Protein AF-A0A382H0Q9-F1 (afdb_monomer)

Mean predicted aligned error: 8.17 Å

InterPro domains:
  IPR003362 Bacterial sugar transferase [PF02397] (114-248)

Foldseek 3Di:
DVVADAFDKDKDKDQALVLVLVVLCVVDPPVVSVVCVVVLCCLQEPQCQDPVSVVVSCVVAVNPPRHHHPLQVCLVCLQQQWAWDDWDDDRRMIITMTGRHDRPDPDPDFHQDQKDWDWFQWALRDTDTAIFGDQFHTSSVSCPVVQLVPADADLLRHGDPPSRGDPVSVVCQLVVVRRVSRVVVCVVVQADAEAAAGHHPVVLVVAPPVLSVLRNNDGHHPQYLCLLVVDRDPVVSNVSRVVLSVVCVVPVPVSRVNSVVSSVCCVVPVVSTSD

Radius of gyration: 22.27 Å; Cα contacts (8 Å, |Δi|>4): 406; chains: 1; bounding box: 53×33×64 Å

Nearest PDB structures (foldseek):
  8g1n-assembly1_A  TM=7.729E-01  e=9.530E-10  Campylobacter concisus 13826
  8e37-assembly3_C  TM=7.607E-01  e=7.975E-10  Campylobacter concisus 13826
  8g1n-assembly2_B  TM=7.200E-01  e=1.282E-09  Campylobacter concisus 13826
  7vkq-assembly1_A  TM=7.932E-01  e=1.012E+00  Drosophila melanogaster
  5c37-assembly1_A  TM=6.259E-01  e=1.012E+00  Homo sapiens

Solvent-accessible surface area (backbone atoms only — not comparable to full-atom values): 15100 Å² total; per-residue (Å²): 122,91,87,60,57,80,69,38,77,49,75,52,72,46,62,30,45,88,36,42,64,68,54,50,53,74,75,38,60,71,72,59,33,66,64,43,48,62,57,52,46,44,58,35,49,46,27,66,71,38,86,78,43,23,60,60,42,36,72,77,44,75,63,56,82,56,57,40,41,61,33,31,52,51,6,48,38,25,51,72,8,28,45,81,74,51,72,50,75,57,90,60,32,39,39,40,36,27,32,31,46,75,69,74,58,89,74,91,71,85,72,82,56,64,64,41,80,40,71,21,44,23,42,77,64,38,80,40,73,47,37,25,46,53,34,50,42,52,48,28,76,60,35,48,64,60,51,56,76,74,41,66,56,44,101,84,72,40,62,71,80,56,74,36,47,35,79,65,24,53,52,27,35,72,68,52,54,28,50,52,52,34,52,58,36,39,78,70,64,61,29,37,69,56,22,52,64,61,41,37,68,72,64,49,70,74,48,58,68,69,56,50,59,56,50,22,78,38,51,20,15,78,43,35,51,48,50,45,70,63,56,88,49,72,67,46,42,53,52,42,49,52,56,50,52,56,45,33,73,78,39,50,68,64,42,40,52,54,42,48,53,42,22,51,50,26,40,73,76,68,66,53,59,77,121

Secondary structure (DSSP, 8-state):
-TTS-TT-EEEEEE--GGGHHHHHHTTS-HHHHHHHHHHHHIIIIIGGGSHHHHHHHHHHHTTTT----HHHHHHHHHHTTEEEEEEEEETTEEEEEEEE-------S----SSEEEEEEE-GGG-EEEEEEE--B-TTGGGGHHHHHHHSPBPTTS-BTT-TTB-HHHHHHHHTTGGGTTHHHHHHTTSSEEESSPP--HHHHTTS-HHHHHHHHTS--EEE-THHHH---SHHHHHHHHHHHHHHHHH-HHHHHHHHHHHHHHHHHHS-----

pLDDT: mean 84.81, std 10.25, range [45.09, 96.0]

Sequence (275 aa):
YNKLSTGGLLVGSFIPLENFDSHLRGQMPHFLYAIMLPFYFIFHRVFPKLAITKQIYFILTDGKNRTLSKAEIFGRLSFCGFKMVKYETIGNQIYFTCKKSKTISEEQSPSYGPIVKLKRIGHHGRIIVIYKFRTMYPFSEFIQKDVFEENNLDASGKFLNDFRITSWGRILRKYFIDEIPQLYNWLRSDINLVGVRAISKHYYNLYPKELQELRINFKPGLIPPYYADMPTTFDEIVESEVRYLQKKKEKPIITNMIYFVKALINIIFSGARSK

Organism: NCBI:txid408172

Structure (mmCIF, N/CA/C/O backbone):
data_AF-A0A382H0Q9-F1
#
_entry.id   AF-A0A382H0Q9-F1
#
loop_
_atom_site.group_PDB
_atom_site.id
_atom_site.type_symbol
_atom_site.label_atom_id
_atom_site.label_alt_id
_atom_site.label_comp_id
_atom_site.label_asym_id
_atom_site.label_entity_id
_atom_site.label_seq_id
_atom_site.pdbx_PDB_ins_code
_atom_site.Cartn_x
_atom_site.Cartn_y
_atom_site.Cartn_z
_atom_site.occupancy
_atom_site.B_iso_or_equiv
_atom_site.auth_seq_id
_atom_site.auth_comp_id
_atom_site.auth_asym_id
_atom_site.auth_atom_id
_atom_site.pdbx_PDB_model_num
ATOM 1 N N . TYR A 1 1 ? -21.339 -10.679 14.039 1.00 54.41 1 TYR A N 1
ATOM 2 C CA . TYR A 1 1 ? -21.612 -10.412 12.611 1.00 54.41 1 TYR A CA 1
ATOM 3 C C . TYR A 1 1 ? -22.687 -11.336 12.029 1.00 54.41 1 TYR A C 1
ATOM 5 O O . TYR A 1 1 ? -23.480 -10.842 11.246 1.00 54.41 1 TYR A O 1
ATOM 13 N N . ASN A 1 2 ? -22.783 -12.611 12.438 1.00 64.06 2 ASN A N 1
ATOM 14 C CA . ASN A 1 2 ? -23.830 -13.549 11.974 1.00 64.06 2 ASN A CA 1
ATOM 15 C C . ASN A 1 2 ? -25.252 -13.275 12.494 1.00 64.06 2 ASN A C 1
ATOM 17 O O . ASN A 1 2 ? -26.195 -13.904 12.041 1.00 64.06 2 ASN A O 1
ATOM 21 N N . LYS A 1 3 ? -25.415 -12.353 13.450 1.00 76.00 3 LYS A N 1
ATOM 22 C CA . LYS A 1 3 ? -26.713 -12.048 14.071 1.00 76.00 3 LYS A CA 1
ATOM 23 C C . LYS A 1 3 ? -27.569 -11.053 13.275 1.00 76.00 3 LYS A C 1
ATOM 25 O O . LYS A 1 3 ? -28.728 -10.876 13.617 1.00 76.00 3 LYS A O 1
ATOM 30 N N . LEU A 1 4 ? -27.004 -10.378 12.268 1.00 82.44 4 LEU A N 1
ATOM 31 C CA . LEU A 1 4 ? -27.711 -9.363 11.485 1.00 82.44 4 LEU A CA 1
ATOM 32 C C . LEU A 1 4 ? -27.969 -9.890 10.071 1.00 82.44 4 LEU A C 1
ATOM 34 O O . LEU A 1 4 ? -27.023 -10.270 9.376 1.00 82.44 4 LEU A O 1
ATOM 38 N N . SER A 1 5 ? -29.237 -9.911 9.662 1.00 83.62 5 SER A N 1
ATOM 39 C CA . SER A 1 5 ? -29.655 -10.312 8.319 1.00 83.62 5 SER A CA 1
ATOM 40 C C . SER A 1 5 ? -29.203 -9.299 7.262 1.00 83.62 5 SER A C 1
ATOM 42 O O . SER A 1 5 ? -28.912 -8.133 7.555 1.00 83.62 5 SER A O 1
ATOM 44 N N . THR A 1 6 ? -29.112 -9.746 6.007 1.00 83.69 6 THR A N 1
ATOM 45 C CA . THR A 1 6 ? -28.805 -8.866 4.874 1.00 83.69 6 THR A CA 1
ATOM 46 C C . THR A 1 6 ? -29.825 -7.734 4.801 1.00 83.69 6 THR A C 1
ATOM 48 O O . THR A 1 6 ? -31.026 -7.962 4.877 1.00 83.69 6 THR A O 1
ATOM 51 N N . GLY A 1 7 ? -29.336 -6.502 4.666 1.00 83.56 7 GLY A N 1
ATOM 52 C CA . GLY A 1 7 ? -30.161 -5.298 4.684 1.00 83.56 7 GLY A CA 1
ATOM 53 C C . GLY A 1 7 ? -30.363 -4.674 6.066 1.00 83.56 7 GLY A C 1
ATOM 54 O O . GLY A 1 7 ? -30.747 -3.508 6.118 1.00 83.56 7 GLY A O 1
ATOM 55 N N . GLY A 1 8 ? -30.040 -5.383 7.154 1.00 89.12 8 GLY A N 1
ATOM 56 C CA . GLY A 1 8 ? -30.086 -4.833 8.507 1.00 89.12 8 GLY A CA 1
ATOM 57 C C . GLY A 1 8 ? -29.106 -3.673 8.705 1.00 89.12 8 GLY A C 1
ATOM 58 O O . GLY A 1 8 ? -28.039 -3.624 8.083 1.00 89.12 8 GLY A O 1
ATOM 59 N N . LEU A 1 9 ? -29.474 -2.741 9.583 1.00 91.62 9 LEU A N 1
ATOM 60 C CA . LEU A 1 9 ? -28.665 -1.578 9.938 1.00 91.62 9 LEU A CA 1
ATOM 61 C C . LEU A 1 9 ? -27.909 -1.833 11.242 1.00 91.62 9 LEU A C 1
ATOM 63 O O . LEU A 1 9 ? -28.467 -2.332 12.216 1.00 91.62 9 LEU A O 1
ATOM 67 N N . LEU A 1 10 ? -26.631 -1.473 11.248 1.00 92.25 10 LEU A N 1
ATOM 68 C CA . LEU A 1 10 ? -25.792 -1.422 12.433 1.00 92.25 10 LEU A CA 1
ATOM 69 C C . LEU A 1 10 ? -25.421 0.039 12.678 1.00 92.25 10 LEU A C 1
ATOM 71 O O . LEU A 1 10 ? -24.772 0.669 11.840 1.00 92.25 10 LEU A O 1
ATOM 75 N N . VAL A 1 11 ? -25.831 0.540 13.838 1.00 92.88 11 VAL A N 1
ATOM 76 C CA . VAL A 1 11 ? -25.487 1.870 14.338 1.00 92.88 11 VAL A CA 1
ATOM 77 C C . VAL A 1 11 ? -24.510 1.702 15.492 1.00 92.88 11 VAL A C 1
ATOM 79 O O . VAL A 1 11 ? -24.665 0.801 16.319 1.00 92.88 11 VAL A O 1
ATOM 82 N N . GLY A 1 12 ? -23.490 2.546 15.540 1.00 92.31 12 GLY A N 1
ATOM 83 C CA . GLY A 1 12 ? -22.524 2.532 16.627 1.00 92.31 12 GLY A CA 1
ATOM 84 C C . GLY A 1 12 ? -21.734 3.825 16.707 1.00 92.31 12 GLY A C 1
ATOM 85 O O . GLY A 1 12 ? -21.851 4.706 15.855 1.00 92.31 12 GLY A O 1
ATOM 86 N N . SER A 1 13 ? -20.904 3.918 17.738 1.00 92.50 13 SER A N 1
ATOM 87 C CA . SER A 1 13 ? -19.961 5.013 17.907 1.00 92.50 13 SER A CA 1
ATOM 88 C C . SER A 1 13 ? -18.602 4.501 18.367 1.00 92.50 13 SER A C 1
ATOM 90 O O . SER A 1 13 ? -18.479 3.409 18.928 1.00 92.50 13 SER A O 1
ATOM 92 N N . PHE A 1 14 ? -17.557 5.272 18.079 1.00 90.69 14 PHE A N 1
ATOM 93 C CA . PHE A 1 14 ? -16.205 4.991 18.550 1.00 90.69 14 PHE A CA 1
ATOM 94 C C . PHE A 1 14 ? -15.373 6.267 18.649 1.00 90.69 14 PHE A C 1
ATOM 96 O O . PHE A 1 14 ? -15.666 7.273 18.005 1.00 90.69 14 PHE A O 1
ATOM 103 N N . ILE A 1 15 ? -14.295 6.200 19.428 1.00 88.06 15 ILE A N 1
ATOM 104 C CA . ILE A 1 15 ? -13.279 7.251 19.493 1.00 88.06 15 ILE A CA 1
ATOM 105 C C . ILE A 1 15 ? -12.128 6.836 18.567 1.00 88.06 15 ILE A C 1
ATOM 107 O O . ILE A 1 15 ? -11.477 5.821 18.836 1.00 88.06 15 ILE A O 1
ATOM 111 N N . PRO A 1 16 ? -11.894 7.550 17.453 1.00 86.69 16 PRO A N 1
ATOM 112 C CA . PRO A 1 16 ? -10.783 7.262 16.558 1.00 86.69 16 PRO A CA 1
ATOM 113 C C . PRO A 1 16 ? -9.437 7.510 17.250 1.00 86.69 16 PRO A C 1
ATOM 115 O O . PRO A 1 16 ? -9.310 8.411 18.077 1.00 86.69 16 PRO A O 1
ATOM 118 N N . LEU A 1 17 ? -8.407 6.753 16.858 1.00 85.19 17 LEU A N 1
ATOM 119 C CA .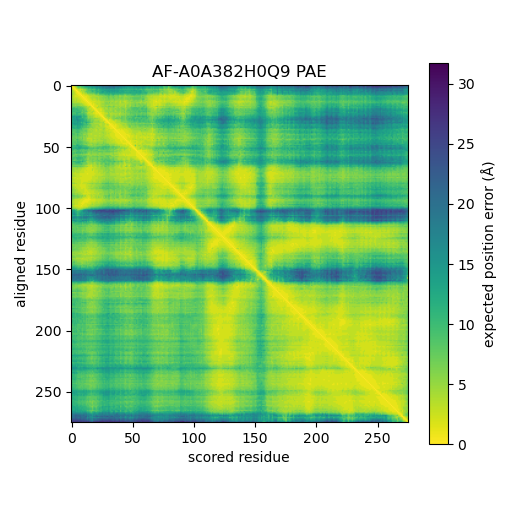 LEU A 1 17 ? -7.016 6.972 17.283 1.00 85.19 17 LEU A CA 1
ATOM 120 C C . LEU A 1 17 ? -6.577 8.431 17.090 1.00 85.19 17 LEU A C 1
ATOM 122 O O . LEU A 1 17 ? -5.820 8.963 17.895 1.00 85.19 17 LEU A O 1
ATOM 126 N N . GLU A 1 18 ? -7.055 9.062 16.024 1.00 81.44 18 GLU A N 1
ATOM 127 C CA . GLU A 1 18 ? -6.771 10.451 15.677 1.00 81.44 18 GLU A CA 1
ATOM 128 C C . GLU A 1 18 ? -7.203 11.443 16.776 1.00 81.44 18 GLU A C 1
ATOM 130 O O . GLU A 1 18 ? -6.520 12.439 16.992 1.00 81.44 18 GLU A O 1
ATOM 135 N N . ASN A 1 19 ? -8.267 11.127 17.525 1.00 82.31 19 ASN A N 1
ATOM 136 C CA . ASN A 1 19 ? -8.812 11.962 18.606 1.00 82.31 19 ASN A CA 1
ATOM 137 C C . ASN A 1 19 ? -8.482 11.397 19.999 1.00 82.31 19 ASN A C 1
ATOM 139 O O . ASN A 1 19 ? -9.111 11.743 20.999 1.00 82.31 19 ASN A O 1
ATOM 143 N N . PHE A 1 20 ? -7.531 10.466 20.075 1.00 79.50 20 PHE A N 1
ATOM 144 C CA . PHE A 1 20 ? -7.264 9.732 21.305 1.00 79.50 20 PHE A CA 1
ATOM 145 C C . PHE A 1 20 ? -6.515 10.572 22.355 1.00 79.50 20 PHE A C 1
ATOM 147 O O . PHE A 1 20 ? -6.855 10.510 23.535 1.00 79.50 20 PHE A O 1
ATOM 154 N N . ASP A 1 21 ? -5.550 11.399 21.932 1.00 77.50 21 ASP A N 1
ATOM 155 C CA . ASP A 1 21 ? -4.844 12.349 22.815 1.00 77.50 21 ASP A CA 1
ATOM 156 C C . ASP A 1 21 ? -5.840 13.317 23.467 1.00 77.50 21 ASP A C 1
ATOM 158 O O . ASP A 1 21 ? -5.916 13.397 24.692 1.00 77.50 21 ASP A O 1
ATOM 162 N N . SER A 1 22 ? -6.681 13.975 22.661 1.00 77.69 22 SER A N 1
ATOM 163 C CA . SER A 1 22 ? -7.674 14.925 23.173 1.00 77.69 22 SER A CA 1
ATOM 164 C C . SER A 1 22 ? -8.676 14.272 24.127 1.00 77.69 22 SER A C 1
ATOM 166 O O . SER A 1 22 ? -9.103 14.907 25.090 1.00 77.69 22 SER A O 1
ATOM 168 N N . HIS A 1 23 ? -9.026 13.001 23.905 1.00 79.19 23 HIS A N 1
ATOM 169 C CA . HIS A 1 23 ? -9.883 12.245 24.813 1.00 79.19 23 HIS A CA 1
ATOM 170 C C . HIS A 1 23 ? -9.212 11.955 26.164 1.00 79.19 23 HIS A C 1
ATOM 172 O O . HIS A 1 23 ? -9.806 12.249 27.200 1.00 79.19 23 HIS A O 1
ATOM 178 N N . LEU A 1 24 ? -7.983 11.425 26.170 1.00 79.06 24 LEU A N 1
ATOM 179 C CA . LEU A 1 24 ? -7.258 11.135 27.415 1.00 79.06 24 LEU A CA 1
ATOM 180 C C . LEU A 1 24 ? -6.919 12.403 28.200 1.00 79.06 24 LEU A C 1
ATOM 182 O O . LEU A 1 24 ? -7.041 12.427 29.424 1.00 79.06 24 LEU A O 1
ATOM 186 N N . ARG A 1 25 ? -6.515 13.469 27.503 1.00 82.06 25 ARG A N 1
ATOM 187 C CA . ARG A 1 25 ? -6.177 14.754 28.125 1.00 82.06 25 ARG A CA 1
ATOM 188 C C . ARG A 1 25 ? -7.374 15.376 28.849 1.00 82.06 25 ARG A C 1
ATOM 190 O O . ARG A 1 25 ? -7.185 16.059 29.846 1.00 82.06 25 ARG A O 1
ATOM 197 N N . GLY A 1 26 ? -8.596 15.114 28.380 1.00 79.56 26 GLY A N 1
ATOM 198 C CA . GLY A 1 26 ? -9.826 15.554 29.043 1.00 79.56 26 GLY A CA 1
ATOM 199 C C . GLY A 1 26 ? -10.189 14.767 30.310 1.00 79.56 26 GLY A C 1
ATOM 200 O O . GLY A 1 26 ? -11.069 15.199 31.045 1.00 79.56 26 GLY A O 1
ATOM 201 N N . GLN A 1 27 ? -9.540 13.628 30.573 1.00 82.75 27 GLN A N 1
ATOM 202 C CA . GLN A 1 27 ? -9.853 12.750 31.709 1.00 82.75 27 GLN A CA 1
ATOM 203 C C . GLN A 1 27 ? -8.849 12.848 32.860 1.00 82.75 27 GLN A C 1
ATOM 205 O O . GLN A 1 27 ? -9.137 12.373 33.956 1.00 82.75 27 GLN A O 1
ATOM 210 N N . MET A 1 28 ? -7.657 13.405 32.621 1.00 83.12 28 MET A N 1
ATOM 211 C CA . MET A 1 28 ? -6.548 13.357 33.578 1.00 83.12 28 MET A CA 1
ATOM 212 C C . MET A 1 28 ? -5.741 14.666 33.576 1.00 83.12 28 MET A C 1
ATOM 214 O O . MET A 1 28 ? -5.578 15.281 32.521 1.00 83.12 28 MET A O 1
ATOM 218 N N . PRO A 1 29 ? -5.161 15.075 34.723 1.00 84.94 29 PRO A N 1
ATOM 219 C CA . PRO A 1 29 ? -4.215 16.189 34.778 1.00 84.94 29 PRO A CA 1
ATOM 220 C C . PRO A 1 29 ? -3.006 15.972 33.855 1.00 84.94 29 PRO A C 1
ATOM 222 O O . PRO A 1 29 ? -2.556 14.839 33.668 1.00 84.94 29 PRO A O 1
ATOM 225 N N . HIS A 1 30 ? -2.428 17.060 33.331 1.00 81.94 30 HIS A N 1
ATOM 226 C CA . HIS A 1 30 ? -1.391 17.016 32.286 1.00 81.94 30 HIS A CA 1
ATOM 227 C C . HIS A 1 30 ? -0.187 16.117 32.626 1.00 81.94 30 HIS A C 1
ATOM 229 O O . HIS A 1 30 ? 0.274 15.354 31.778 1.00 81.94 30 HIS A O 1
ATOM 235 N N . PHE A 1 31 ? 0.291 16.161 33.872 1.00 83.44 31 PHE A N 1
ATOM 236 C CA . PHE A 1 31 ? 1.415 15.339 34.329 1.00 83.44 31 PHE A CA 1
ATOM 237 C C . PHE A 1 31 ? 1.097 13.836 34.296 1.00 83.44 31 PHE A C 1
ATOM 239 O O . PHE A 1 31 ? 1.880 13.039 33.782 1.00 83.44 31 PHE A O 1
ATOM 246 N N . LEU A 1 32 ? -0.084 13.448 34.786 1.00 82.06 32 LEU A N 1
ATOM 247 C CA . LEU A 1 32 ? -0.510 12.050 34.812 1.00 82.06 32 LEU A CA 1
ATOM 248 C C . LEU A 1 32 ? -0.776 11.527 33.393 1.00 82.06 32 LEU A C 1
ATOM 250 O O . LEU A 1 32 ? -0.399 10.403 33.065 1.00 82.06 32 LEU A O 1
ATOM 254 N N . TYR A 1 33 ? -1.351 12.373 32.533 1.00 83.25 33 TYR A N 1
ATOM 255 C CA . TYR A 1 33 ? -1.531 12.104 31.107 1.00 83.25 33 TYR A CA 1
ATOM 256 C C . TYR A 1 33 ? -0.201 11.786 30.406 1.00 83.25 33 TYR A C 1
ATOM 258 O O . TYR A 1 33 ? -0.099 10.767 29.721 1.00 83.25 33 TYR A O 1
ATOM 266 N N . ALA A 1 34 ? 0.827 12.620 30.602 1.00 81.88 34 ALA A N 1
ATOM 267 C CA . ALA A 1 34 ? 2.121 12.447 29.944 1.00 81.88 34 ALA A CA 1
ATOM 268 C C . ALA A 1 34 ? 2.790 11.111 30.315 1.00 81.88 34 ALA A C 1
ATOM 270 O O . ALA A 1 34 ? 3.381 10.457 29.456 1.00 81.88 34 ALA A O 1
ATOM 271 N N . ILE A 1 35 ? 2.641 10.681 31.572 1.00 85.88 35 ILE A N 1
ATOM 272 C CA . ILE A 1 35 ? 3.163 9.395 32.048 1.00 85.88 35 ILE A CA 1
ATOM 273 C C . ILE A 1 35 ? 2.329 8.231 31.507 1.00 85.88 35 ILE A C 1
ATOM 275 O O . ILE A 1 35 ? 2.893 7.239 31.058 1.00 85.88 35 ILE A O 1
ATOM 279 N N . MET A 1 36 ? 0.997 8.328 31.534 1.00 84.81 36 MET A N 1
ATOM 280 C CA . MET A 1 36 ? 0.102 7.210 31.208 1.00 84.81 36 MET A CA 1
ATOM 281 C C . MET A 1 36 ? -0.070 6.956 29.710 1.00 84.81 36 MET A C 1
ATOM 283 O O . MET A 1 36 ? -0.273 5.807 29.313 1.00 84.81 36 MET A O 1
ATOM 287 N N . LEU A 1 37 ? 0.041 7.987 28.869 1.00 84.19 37 LEU A N 1
ATOM 288 C CA . LEU A 1 37 ? -0.123 7.883 27.418 1.00 84.19 37 LEU A CA 1
ATOM 289 C C . LEU A 1 37 ? 0.700 6.749 26.772 1.00 84.19 37 LEU A C 1
ATOM 291 O O . LEU A 1 37 ? 0.097 5.940 26.059 1.00 84.19 37 LEU A O 1
ATOM 295 N N . PRO A 1 38 ? 2.030 6.636 26.978 1.00 85.12 38 PRO A N 1
ATOM 296 C CA . PRO A 1 38 ? 2.814 5.574 26.351 1.00 85.12 38 PRO A CA 1
ATOM 297 C C . PRO A 1 38 ? 2.365 4.180 26.801 1.00 85.12 38 PRO A C 1
ATOM 299 O O . PRO A 1 38 ? 2.225 3.292 25.960 1.00 85.12 38 PRO A O 1
ATOM 302 N N . PHE A 1 39 ? 2.068 3.985 28.091 1.00 87.00 39 PHE A N 1
ATOM 303 C CA . PHE A 1 39 ? 1.595 2.697 28.608 1.00 87.00 39 PHE A CA 1
ATOM 304 C C . PHE A 1 39 ? 0.227 2.330 28.042 1.00 87.00 39 PHE A C 1
ATOM 306 O O . PHE A 1 39 ? 0.045 1.213 27.553 1.00 87.00 39 PHE A O 1
ATOM 313 N N . TYR A 1 40 ? 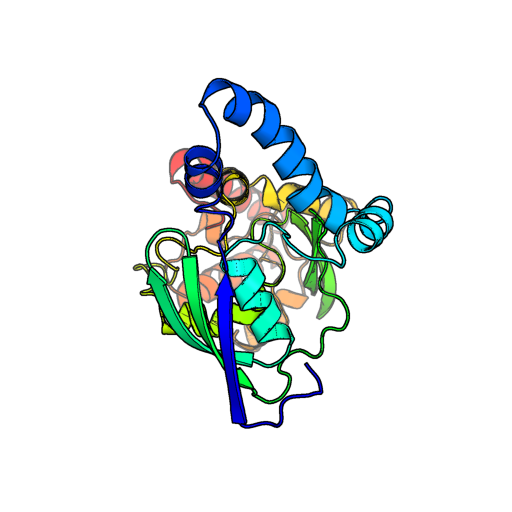-0.709 3.281 28.035 1.00 84.88 40 TYR A N 1
ATOM 314 C CA . TYR A 1 40 ? -2.034 3.075 27.464 1.00 84.88 40 TYR A CA 1
ATOM 315 C C . TYR A 1 40 ? -1.932 2.732 25.977 1.00 84.88 40 TYR A C 1
ATOM 317 O O . TYR A 1 40 ? -2.553 1.776 25.511 1.00 84.88 40 TYR A O 1
ATOM 325 N N . PHE A 1 41 ? -1.118 3.477 25.224 1.00 85.50 41 PHE A N 1
ATOM 326 C CA . PHE A 1 41 ? -0.907 3.219 23.805 1.00 85.50 41 PHE A CA 1
ATOM 327 C C . PHE A 1 41 ? -0.326 1.819 23.584 1.00 85.50 41 PHE A C 1
ATOM 329 O O . PHE A 1 41 ? -0.856 1.058 22.777 1.00 85.50 41 PHE A O 1
ATOM 336 N N . ILE A 1 42 ? 0.715 1.427 24.318 1.00 85.06 42 ILE A N 1
ATOM 337 C CA . ILE A 1 42 ? 1.302 0.086 24.197 1.00 85.06 42 ILE A CA 1
ATOM 338 C C . ILE A 1 42 ? 0.248 -0.990 24.499 1.00 85.06 42 ILE A C 1
ATOM 340 O O . ILE A 1 42 ? 0.053 -1.909 23.694 1.00 85.06 42 ILE A O 1
ATOM 344 N N . PHE A 1 43 ? -0.487 -0.847 25.599 1.00 84.94 43 PHE A N 1
ATOM 345 C CA . PHE A 1 43 ? -1.464 -1.840 26.028 1.00 84.94 43 PHE A CA 1
ATOM 346 C C . PHE A 1 43 ? -2.668 -1.942 25.076 1.00 84.94 43 PHE A C 1
ATOM 348 O O . PHE A 1 43 ? -3.025 -3.039 24.662 1.00 84.94 43 PHE A O 1
ATOM 355 N N . HIS A 1 44 ? -3.261 -0.827 24.640 1.00 84.06 44 HIS A N 1
ATOM 356 C CA . HIS A 1 44 ? -4.486 -0.836 23.825 1.00 84.06 44 HIS A CA 1
ATOM 357 C C . HIS A 1 44 ? -4.256 -0.819 22.303 1.00 84.06 44 HIS A C 1
ATOM 359 O O . HIS A 1 44 ? -5.162 -1.174 21.536 1.00 84.06 44 HIS A O 1
ATOM 365 N N . ARG A 1 45 ? -3.054 -0.453 21.829 1.00 84.25 45 ARG A N 1
ATOM 366 C CA . ARG A 1 45 ? -2.693 -0.432 20.394 1.00 84.25 45 ARG A CA 1
ATOM 367 C C . ARG A 1 45 ? -1.767 -1.573 19.990 1.00 84.25 45 ARG A C 1
ATOM 369 O O . ARG A 1 45 ? -1.973 -2.137 18.910 1.00 84.25 45 ARG A O 1
ATOM 376 N N . VAL A 1 46 ? -0.739 -1.868 20.792 1.00 83.44 46 VAL A N 1
ATOM 377 C CA . VAL A 1 46 ? 0.349 -2.789 20.416 1.00 83.44 46 VAL A CA 1
ATOM 378 C C . VAL A 1 46 ? 0.034 -4.219 20.847 1.00 83.44 46 VAL A C 1
ATOM 380 O O . VAL A 1 46 ? 0.065 -5.114 20.000 1.00 83.44 46 VAL A O 1
ATOM 383 N N . PHE A 1 47 ? -0.349 -4.442 22.109 1.00 83.94 47 PHE A N 1
ATOM 384 C CA . PHE A 1 47 ? -0.606 -5.796 22.624 1.00 83.94 47 PHE A CA 1
ATOM 385 C C . PHE A 1 47 ? -1.651 -6.589 21.819 1.00 83.94 47 PHE A C 1
ATOM 387 O O . PHE A 1 47 ? -1.388 -7.746 21.494 1.00 83.94 47 PHE A O 1
ATOM 394 N N . PRO A 1 48 ? -2.781 -6.006 21.365 1.00 81.81 48 PRO A N 1
ATOM 395 C CA . PRO A 1 48 ? -3.777 -6.750 20.591 1.00 81.81 48 PRO A CA 1
ATOM 396 C C . PRO A 1 48 ? -3.278 -7.224 19.214 1.00 81.81 48 PRO A C 1
ATOM 398 O O . PRO A 1 48 ? -3.968 -8.003 18.550 1.00 81.81 48 PRO A O 1
ATOM 401 N N . LYS A 1 49 ? -2.137 -6.702 18.738 1.00 79.12 49 LYS A N 1
ATOM 402 C CA . LYS A 1 49 ? -1.582 -6.964 17.399 1.00 79.12 49 LYS A CA 1
ATOM 403 C C . LYS A 1 49 ? -0.441 -7.978 17.403 1.00 79.12 49 LYS A C 1
ATOM 405 O O . LYS A 1 49 ? -0.175 -8.568 16.358 1.00 79.12 49 LYS A O 1
ATOM 410 N N . LEU A 1 50 ? 0.228 -8.178 18.536 1.00 81.12 50 LEU A N 1
ATOM 411 C CA . LEU A 1 50 ? 1.332 -9.126 18.661 1.00 81.12 50 LEU A CA 1
ATOM 412 C C . LEU A 1 50 ? 0.797 -10.513 19.012 1.00 81.12 50 LEU A C 1
ATOM 414 O O . LEU A 1 50 ? -0.077 -10.645 19.861 1.00 81.12 50 LEU A O 1
ATOM 418 N N . ALA A 1 51 ? 1.338 -11.560 18.388 1.00 77.62 51 ALA A N 1
ATOM 419 C CA . ALA A 1 51 ? 0.845 -12.926 18.576 1.00 77.62 51 ALA A CA 1
ATOM 420 C C . ALA A 1 51 ? 0.863 -13.376 20.050 1.00 77.62 51 ALA A C 1
ATOM 422 O O . ALA A 1 51 ? -0.083 -14.014 20.501 1.00 77.62 51 ALA A O 1
ATOM 423 N N . ILE A 1 52 ? 1.904 -12.986 20.792 1.00 81.25 52 ILE A N 1
ATOM 424 C CA . ILE A 1 52 ? 2.149 -13.408 22.177 1.00 81.25 52 ILE A CA 1
ATOM 425 C C . ILE A 1 52 ? 1.225 -12.668 23.156 1.00 81.25 52 ILE A C 1
ATOM 427 O O . ILE A 1 52 ? 0.539 -13.285 23.963 1.00 81.25 52 ILE A O 1
ATOM 431 N N . THR A 1 53 ? 1.161 -11.336 23.075 1.00 83.75 53 THR A N 1
ATOM 432 C CA . THR A 1 53 ? 0.423 -10.514 24.050 1.00 83.75 53 THR A CA 1
ATOM 433 C C . THR A 1 53 ? -1.057 -10.342 23.718 1.00 83.75 53 THR A C 1
ATOM 435 O O . THR A 1 53 ? -1.831 -9.903 24.570 1.00 83.75 53 THR A O 1
ATOM 438 N N . LYS A 1 54 ? -1.490 -10.747 22.516 1.00 82.56 54 LYS A N 1
ATOM 439 C CA . LYS A 1 54 ? -2.896 -10.704 22.102 1.00 82.56 54 LYS A CA 1
ATOM 440 C C . LYS A 1 54 ? -3.791 -11.474 23.070 1.00 82.56 54 LYS A C 1
ATOM 442 O O . LYS A 1 54 ? -4.808 -10.935 23.486 1.00 82.56 54 LYS A O 1
ATOM 447 N N . GLN A 1 55 ? -3.432 -12.706 23.433 1.00 81.38 55 GLN A N 1
ATOM 448 C CA . GLN A 1 55 ? -4.268 -13.527 24.318 1.00 81.38 55 GLN A CA 1
ATOM 449 C C . GLN A 1 55 ? -4.452 -12.868 25.689 1.00 81.38 55 GLN A C 1
ATOM 451 O O . GLN A 1 55 ? -5.583 -12.717 26.139 1.00 81.38 55 GLN A O 1
ATOM 456 N N . ILE A 1 56 ? -3.360 -12.376 26.283 1.00 82.69 56 ILE A N 1
ATOM 457 C CA . ILE A 1 56 ? -3.373 -11.655 27.565 1.00 82.69 56 ILE A CA 1
ATOM 458 C C . ILE A 1 56 ? -4.307 -10.442 27.491 1.00 82.69 56 ILE A C 1
ATOM 460 O O . ILE A 1 56 ? -5.159 -10.257 28.355 1.00 82.69 56 ILE A O 1
ATOM 464 N N . TYR A 1 57 ? -4.205 -9.647 26.423 1.00 84.81 57 TYR A N 1
ATOM 465 C CA . TYR A 1 57 ? -5.081 -8.494 26.229 1.00 84.81 57 TYR A CA 1
ATOM 466 C C . TYR A 1 57 ? -6.564 -8.885 26.180 1.00 84.81 57 TYR A C 1
ATOM 468 O O . TYR A 1 57 ? -7.392 -8.241 26.824 1.00 84.81 57 TYR A O 1
ATOM 476 N N . PHE A 1 58 ? -6.915 -9.924 25.414 1.00 84.31 58 PHE A N 1
ATOM 477 C CA . PHE A 1 58 ? -8.306 -10.368 25.285 1.00 84.31 58 PHE A CA 1
ATOM 478 C C . PHE A 1 58 ? -8.859 -10.942 26.593 1.00 84.31 58 PHE A C 1
ATOM 480 O O . PHE A 1 58 ? -10.023 -10.700 26.882 1.00 84.31 58 PHE A O 1
ATOM 487 N N . ILE A 1 59 ? -8.035 -11.613 27.404 1.00 84.31 59 ILE A N 1
ATOM 488 C CA . ILE A 1 59 ? -8.435 -12.080 28.741 1.00 84.31 59 ILE A CA 1
ATOM 489 C C . ILE A 1 59 ? -8.729 -10.889 29.664 1.00 84.31 59 ILE A C 1
ATOM 491 O O . ILE A 1 59 ? -9.751 -10.874 30.340 1.00 84.31 59 ILE A O 1
ATOM 495 N N . LEU A 1 60 ? -7.863 -9.871 29.667 1.00 84.00 60 LEU A N 1
ATOM 496 C CA . LEU A 1 60 ? -7.986 -8.731 30.583 1.00 84.00 60 LEU A CA 1
ATOM 497 C C . LEU A 1 60 ? -9.080 -7.733 30.190 1.00 84.00 60 LEU A C 1
ATOM 499 O O . LEU A 1 60 ? -9.639 -7.060 31.051 1.00 84.00 60 LEU A O 1
ATOM 503 N N . THR A 1 61 ? -9.355 -7.584 28.894 1.00 83.00 61 THR A N 1
ATOM 504 C CA . THR A 1 61 ? -10.222 -6.505 28.388 1.00 83.00 61 THR A CA 1
ATOM 505 C C . THR A 1 61 ? -11.473 -6.998 27.680 1.00 83.00 61 THR A C 1
ATOM 507 O O . THR A 1 61 ? -12.286 -6.172 27.266 1.00 83.00 61 THR A O 1
ATOM 510 N N . ASP A 1 62 ? -11.611 -8.309 27.458 1.00 80.69 62 ASP A N 1
ATOM 511 C CA . ASP A 1 62 ? -12.643 -8.883 26.582 1.00 80.69 62 ASP A CA 1
ATOM 512 C C . ASP A 1 62 ? -12.617 -8.258 25.164 1.00 80.69 62 ASP A C 1
ATOM 514 O O . ASP A 1 62 ? -13.612 -8.142 24.451 1.00 80.69 62 ASP A O 1
ATOM 518 N N . GLY A 1 63 ? -11.447 -7.750 24.750 1.00 76.19 63 GLY A N 1
ATOM 519 C CA . GLY A 1 63 ? -11.271 -7.039 23.485 1.00 76.19 63 GLY A CA 1
ATOM 520 C C . GLY A 1 63 ? -11.818 -5.605 23.454 1.00 76.19 63 GLY A C 1
ATOM 521 O O . GLY A 1 63 ? -11.777 -4.980 22.387 1.00 76.19 63 GLY A O 1
ATOM 522 N N . LYS A 1 64 ? -12.305 -5.067 24.578 1.00 78.12 64 LYS A N 1
ATOM 523 C CA . LYS A 1 64 ? -12.824 -3.693 24.696 1.00 78.12 64 LYS A CA 1
ATOM 524 C C . LYS A 1 64 ? -11.691 -2.663 24.655 1.00 78.12 64 LYS A C 1
ATOM 526 O O . LYS A 1 64 ? -10.519 -2.999 24.815 1.00 78.12 64 LYS A O 1
ATOM 531 N N . ASN A 1 65 ? -12.040 -1.400 24.404 1.00 80.81 65 ASN A N 1
ATOM 532 C CA . ASN A 1 65 ? -11.133 -0.240 24.445 1.00 80.81 65 ASN A CA 1
ATOM 533 C C . ASN A 1 65 ? -9.898 -0.327 23.533 1.00 80.81 65 ASN A C 1
ATOM 535 O O . ASN A 1 65 ? -8.871 0.290 23.795 1.00 80.81 65 ASN A O 1
ATOM 539 N N . ARG A 1 66 ? -9.972 -1.084 22.435 1.00 83.81 66 ARG A N 1
ATOM 540 C CA . ARG A 1 66 ? -8.877 -1.115 21.459 1.00 83.81 66 ARG A CA 1
ATOM 541 C C . ARG A 1 66 ? -8.759 0.233 20.761 1.00 83.81 66 ARG A C 1
ATOM 543 O O . ARG A 1 66 ? -9.725 0.705 20.164 1.00 83.81 66 ARG A O 1
ATOM 550 N N . THR A 1 67 ? -7.556 0.795 20.733 1.00 83.81 67 THR A N 1
ATOM 551 C CA . THR A 1 67 ? -7.304 2.050 20.018 1.00 83.81 67 THR A CA 1
ATOM 552 C C . THR A 1 67 ? -7.140 1.766 18.524 1.00 83.81 67 THR A C 1
ATOM 554 O O . THR A 1 67 ? -6.121 1.230 18.064 1.00 83.81 67 THR A O 1
ATOM 557 N N . LEU A 1 68 ? -8.161 2.096 17.738 1.00 87.62 68 LEU A N 1
ATOM 558 C CA . LEU A 1 68 ? -8.215 1.847 16.297 1.00 87.62 68 LEU A CA 1
ATOM 559 C C . LEU A 1 68 ? -8.389 3.169 15.546 1.00 87.62 68 LEU A C 1
ATOM 561 O O . LEU A 1 68 ? -9.080 4.066 16.015 1.00 87.62 68 LEU A O 1
ATOM 565 N N . SER A 1 69 ? -7.749 3.303 14.385 1.00 89.12 69 SER A N 1
ATOM 566 C CA . SER A 1 69 ? -7.975 4.466 13.521 1.00 89.12 69 SER A CA 1
ATOM 567 C C . SER A 1 69 ? -9.326 4.368 12.824 1.00 89.12 69 SER A C 1
ATOM 569 O O . SER A 1 69 ? -9.854 3.263 12.635 1.00 89.12 69 SER A O 1
ATOM 571 N N . LYS A 1 70 ? -9.843 5.512 12.362 1.00 89.12 70 LYS A N 1
ATOM 572 C CA . LYS A 1 70 ? -11.052 5.568 11.518 1.00 89.12 70 LYS A CA 1
ATOM 573 C C . LYS A 1 70 ? -10.975 4.572 10.351 1.00 89.12 70 LYS A C 1
ATOM 575 O O . LYS A 1 70 ? -11.886 3.769 10.154 1.00 89.12 70 LYS A O 1
ATOM 580 N N . ALA A 1 71 ? -9.848 4.560 9.633 1.00 88.88 71 ALA A N 1
ATOM 581 C CA . ALA A 1 71 ? -9.614 3.649 8.511 1.00 88.88 71 ALA A CA 1
ATOM 582 C C . ALA A 1 71 ? -9.637 2.167 8.909 1.00 88.88 71 ALA A C 1
ATOM 584 O O . ALA A 1 71 ? -10.176 1.345 8.170 1.00 88.88 71 ALA A O 1
ATOM 585 N N . GLU A 1 72 ? -9.071 1.814 10.067 1.00 89.38 72 GLU A N 1
ATOM 586 C CA . GLU A 1 72 ? -9.042 0.425 10.532 1.00 89.38 72 GLU A CA 1
ATOM 587 C C . GLU A 1 72 ? -10.447 -0.065 10.917 1.00 89.38 72 GLU A C 1
ATOM 589 O O . GLU A 1 72 ? -10.797 -1.208 10.627 1.00 89.38 72 GLU A O 1
ATOM 594 N N . ILE A 1 73 ? -11.276 0.787 11.529 1.00 90.50 73 ILE A N 1
ATOM 595 C CA . ILE A 1 73 ? -12.656 0.428 11.895 1.00 90.50 73 ILE A CA 1
ATOM 596 C C . ILE A 1 73 ? -13.523 0.267 10.649 1.00 90.50 73 ILE A C 1
ATOM 598 O O . ILE A 1 73 ? -14.165 -0.772 10.487 1.00 90.50 73 ILE A O 1
ATOM 602 N N . PHE A 1 74 ? -13.500 1.241 9.740 1.00 90.19 74 PHE A N 1
ATOM 603 C CA . PHE A 1 74 ? -14.285 1.168 8.505 1.00 90.19 74 PHE A CA 1
ATOM 604 C C . PHE A 1 74 ? -13.841 -0.013 7.634 1.00 90.19 74 PHE A C 1
ATOM 606 O O . PHE A 1 74 ? -14.677 -0.767 7.140 1.00 90.19 74 PHE A O 1
ATOM 613 N N . GLY A 1 75 ? -12.530 -0.252 7.543 1.00 89.06 75 GLY A N 1
ATOM 614 C CA . GLY A 1 75 ? -11.966 -1.425 6.884 1.00 89.06 75 GLY A CA 1
ATOM 615 C C . GLY A 1 75 ? -12.485 -2.746 7.453 1.00 89.06 75 GLY A C 1
ATOM 616 O O . GLY A 1 75 ? -12.883 -3.635 6.702 1.00 89.06 75 GLY A O 1
ATOM 617 N N . ARG A 1 76 ? -12.522 -2.883 8.785 1.00 89.06 76 ARG A N 1
ATOM 618 C CA . ARG A 1 76 ? -13.056 -4.081 9.459 1.00 89.06 76 ARG A CA 1
ATOM 619 C C . ARG A 1 76 ? -14.551 -4.270 9.218 1.00 89.06 76 ARG A C 1
ATOM 621 O O . ARG A 1 76 ? -14.988 -5.410 9.071 1.00 89.06 76 ARG A O 1
ATOM 628 N N . LEU A 1 77 ? -15.324 -3.183 9.190 1.00 89.62 77 LEU A N 1
ATOM 629 C CA . LEU A 1 77 ? -16.753 -3.221 8.873 1.00 89.62 77 LEU A CA 1
ATOM 630 C C . LEU A 1 77 ? -16.967 -3.708 7.434 1.00 89.62 77 LEU A C 1
ATOM 632 O O . LEU A 1 77 ? -17.690 -4.686 7.237 1.00 89.62 77 LEU A O 1
ATOM 636 N N . SER A 1 78 ? -16.262 -3.120 6.463 1.00 88.31 78 SER A N 1
ATOM 637 C CA . SER A 1 78 ? -16.315 -3.540 5.055 1.00 88.31 78 SER A CA 1
ATOM 638 C C . SER A 1 78 ? -15.885 -5.000 4.867 1.00 88.31 78 SER A C 1
ATOM 640 O O . SER A 1 78 ? -16.599 -5.785 4.241 1.00 88.31 78 SER A O 1
ATOM 642 N N . PHE A 1 79 ? -14.799 -5.422 5.525 1.00 85.69 79 PHE A N 1
ATOM 643 C CA . PHE A 1 79 ? -14.355 -6.820 5.544 1.00 85.69 79 PHE A CA 1
ATOM 644 C C . PHE A 1 79 ? -15.430 -7.778 6.078 1.00 85.69 79 PHE A C 1
ATOM 646 O O . PHE A 1 79 ? -15.662 -8.843 5.511 1.00 85.69 79 PHE A O 1
ATOM 653 N N . CYS A 1 80 ? -16.148 -7.376 7.130 1.00 85.62 80 CYS A N 1
ATOM 654 C CA . CYS A 1 80 ? -17.279 -8.132 7.668 1.00 85.62 80 CYS A CA 1
ATOM 655 C C . CYS A 1 80 ? -18.552 -8.043 6.798 1.00 85.62 80 CYS A C 1
ATOM 657 O O . CYS A 1 80 ? -19.598 -8.552 7.210 1.00 85.62 80 CYS A O 1
ATOM 659 N N . GLY A 1 81 ? -18.507 -7.401 5.627 1.00 86.88 81 GLY A N 1
ATOM 660 C CA . GLY A 1 81 ? -19.636 -7.245 4.710 1.00 86.88 81 GLY A CA 1
ATOM 661 C C . GLY A 1 81 ? -20.601 -6.121 5.084 1.00 86.88 81 GLY A C 1
ATOM 662 O O . GLY A 1 81 ? -21.782 -6.217 4.771 1.00 86.88 81 GLY A O 1
ATOM 663 N N . PHE A 1 82 ? -20.159 -5.082 5.789 1.00 88.94 82 PHE A N 1
ATOM 664 C CA . PHE A 1 82 ? -20.980 -3.898 6.053 1.00 88.94 82 PHE A CA 1
ATOM 665 C C . PHE A 1 82 ? -20.594 -2.771 5.099 1.00 88.94 82 PHE A C 1
ATOM 667 O O . PHE A 1 82 ? -19.435 -2.368 5.065 1.00 88.94 82 PHE A O 1
ATOM 674 N N . LYS A 1 83 ? -21.567 -2.240 4.352 1.00 88.25 83 LYS A N 1
ATOM 675 C CA . LYS A 1 83 ? -21.377 -1.030 3.547 1.00 88.25 83 LYS A CA 1
ATOM 676 C C . LYS A 1 83 ? -21.666 0.190 4.418 1.00 88.25 83 LYS A C 1
ATOM 678 O O . LYS A 1 83 ? -22.709 0.234 5.078 1.00 88.25 83 LYS A O 1
ATOM 683 N N . MET A 1 84 ? -20.755 1.158 4.435 1.00 87.69 84 MET A N 1
ATOM 684 C CA . MET A 1 84 ? -20.976 2.414 5.148 1.00 87.69 84 MET A CA 1
ATOM 685 C C . MET A 1 84 ? -22.120 3.190 4.482 1.00 87.69 84 MET A C 1
ATOM 687 O O . MET A 1 84 ? -22.173 3.272 3.258 1.00 87.69 84 MET A O 1
ATOM 691 N N . VAL A 1 85 ? -23.062 3.699 5.280 1.00 88.44 85 VAL A N 1
ATOM 692 C CA . VAL A 1 85 ? -24.172 4.535 4.784 1.00 88.44 85 VAL A CA 1
ATOM 693 C C . VAL A 1 85 ? -23.885 5.995 5.089 1.00 88.44 85 VAL A C 1
ATOM 695 O O . VAL A 1 85 ? -23.974 6.840 4.208 1.00 88.44 85 VAL A O 1
ATOM 698 N N . LYS A 1 86 ? -23.556 6.285 6.350 1.00 88.69 86 LYS A N 1
ATOM 699 C CA . LYS A 1 86 ? -23.264 7.636 6.821 1.00 88.69 86 LYS A CA 1
ATOM 700 C C . LYS A 1 86 ? -22.413 7.571 8.081 1.00 88.69 86 LYS A C 1
ATOM 702 O O . LYS A 1 86 ? -22.559 6.643 8.881 1.00 88.69 86 LYS A O 1
ATOM 707 N N . TYR A 1 87 ? -21.568 8.571 8.280 1.00 89.75 87 TYR A N 1
ATOM 708 C CA . TYR A 1 87 ? -20.918 8.821 9.557 1.00 89.75 87 TYR A CA 1
ATOM 709 C C . TYR A 1 87 ? -20.841 10.322 9.827 1.00 89.75 87 TYR A C 1
ATOM 711 O O . TYR A 1 87 ? -20.773 11.123 8.898 1.00 89.75 87 TYR A O 1
ATOM 719 N N . GLU A 1 88 ? -20.839 10.688 11.101 1.00 88.62 88 GLU A N 1
ATOM 720 C CA . GLU A 1 88 ? -20.696 12.065 11.565 1.00 88.62 88 GLU A CA 1
ATOM 721 C C . GLU A 1 88 ? -19.750 12.103 12.762 1.00 88.62 88 GLU A C 1
ATOM 723 O O . GLU A 1 88 ? -19.723 11.187 13.590 1.00 88.62 88 GLU A O 1
ATOM 728 N N . THR A 1 89 ? -18.952 13.163 12.845 1.00 88.50 89 THR A N 1
ATOM 729 C CA . THR A 1 89 ? -18.044 13.393 13.970 1.00 88.50 89 THR A CA 1
ATOM 730 C C . THR A 1 89 ? -18.688 14.401 14.909 1.00 88.50 89 THR A C 1
ATOM 732 O O . THR A 1 89 ? -18.937 15.536 14.509 1.00 88.50 89 THR A O 1
ATOM 735 N N . ILE A 1 90 ? -18.937 14.000 16.156 1.00 88.25 90 ILE A N 1
ATOM 736 C CA . ILE A 1 90 ? -19.490 14.861 17.206 1.00 88.25 90 ILE A CA 1
ATOM 737 C C . ILE A 1 90 ? -18.505 14.848 18.378 1.00 88.25 90 ILE A C 1
ATOM 739 O O . ILE A 1 90 ? -18.275 13.814 19.013 1.00 88.25 90 ILE A O 1
ATOM 743 N N . GLY A 1 91 ? -17.880 15.997 18.643 1.00 87.06 91 GLY A N 1
ATOM 744 C CA . GLY A 1 91 ? -16.779 16.101 19.603 1.00 87.06 91 GLY A CA 1
ATOM 745 C C . GLY A 1 91 ? -15.608 15.190 19.216 1.00 87.06 91 GLY A C 1
ATOM 746 O O . GLY A 1 91 ? -15.104 15.251 18.097 1.00 87.06 91 GLY A O 1
ATOM 747 N N . ASN A 1 92 ? -15.196 14.310 20.133 1.00 85.94 92 ASN A N 1
ATOM 748 C CA . ASN A 1 92 ? -14.105 13.355 19.901 1.00 85.94 92 ASN A CA 1
ATOM 749 C C . ASN A 1 92 ? -14.583 11.993 19.365 1.00 85.94 92 ASN A C 1
ATOM 751 O O . ASN A 1 92 ? -13.753 11.108 19.163 1.00 85.94 92 ASN A O 1
ATOM 755 N N . GLN A 1 93 ? -15.886 11.801 19.144 1.00 89.69 93 GLN A N 1
ATOM 756 C CA . GLN A 1 93 ? -16.470 10.526 18.724 1.00 89.69 93 GLN A CA 1
ATOM 757 C C . GLN A 1 93 ? -16.978 10.572 17.286 1.00 89.69 93 GLN A C 1
ATOM 759 O O . GLN A 1 93 ? -17.486 11.587 16.814 1.00 89.69 93 GLN A O 1
ATOM 764 N N . ILE A 1 94 ? -16.869 9.436 16.604 1.00 90.25 94 ILE A N 1
ATOM 765 C CA . ILE A 1 94 ? -17.495 9.201 15.307 1.00 90.25 94 ILE A CA 1
ATOM 766 C C . ILE A 1 94 ? -18.699 8.299 15.530 1.00 90.25 94 ILE A C 1
ATOM 768 O O . ILE A 1 94 ? -18.560 7.190 16.049 1.00 90.25 94 ILE A O 1
ATOM 772 N N . TYR A 1 95 ? -19.860 8.772 15.098 1.00 92.69 95 TYR A N 1
ATOM 773 C CA . TYR A 1 95 ? -21.098 8.014 15.014 1.00 92.69 95 TYR A CA 1
ATOM 774 C C . TYR A 1 95 ? -21.247 7.516 13.586 1.00 92.69 95 TYR A C 1
ATOM 776 O O . TYR A 1 95 ? -21.033 8.272 12.639 1.00 92.69 95 TYR A O 1
ATOM 784 N N . PHE A 1 96 ? -21.578 6.243 13.410 1.00 92.88 96 PHE A N 1
ATOM 785 C CA . PHE A 1 96 ? -21.690 5.647 12.086 1.00 92.88 96 PHE A CA 1
ATOM 786 C C . PHE A 1 96 ? -22.931 4.771 11.972 1.00 92.88 96 PHE A C 1
ATOM 788 O O . PHE A 1 96 ? -23.370 4.135 12.930 1.00 92.88 96 PHE A O 1
ATOM 795 N N . THR A 1 97 ? -23.462 4.721 10.755 1.00 92.38 97 THR A N 1
ATOM 796 C CA . THR A 1 97 ? -24.515 3.801 10.339 1.00 92.38 97 THR A CA 1
ATOM 797 C C . THR A 1 97 ? -24.013 3.016 9.140 1.00 92.38 97 THR A C 1
ATOM 799 O O . THR A 1 97 ? -23.564 3.587 8.143 1.00 92.38 97 THR A O 1
ATOM 802 N N . CYS A 1 98 ? -24.097 1.693 9.221 1.00 91.25 98 CYS A N 1
ATOM 803 C CA . CYS A 1 98 ? -23.715 0.805 8.133 1.00 91.25 98 CYS A CA 1
ATOM 804 C C . CYS A 1 98 ? -24.802 -0.238 7.874 1.00 91.25 98 CYS A C 1
ATOM 806 O O . CYS A 1 98 ? -25.505 -0.679 8.783 1.00 91.25 98 CYS A O 1
ATOM 808 N N . LYS A 1 99 ? -24.950 -0.624 6.608 1.00 91.06 99 LYS A N 1
ATOM 809 C CA . LYS A 1 99 ? -25.935 -1.609 6.162 1.00 91.06 99 LYS A CA 1
ATOM 810 C C . LYS A 1 99 ? -25.232 -2.925 5.879 1.00 91.06 99 LYS A C 1
ATOM 812 O O . LYS A 1 99 ? -24.204 -2.953 5.196 1.00 91.06 99 LYS A O 1
ATOM 817 N N . LYS A 1 100 ? -25.782 -4.031 6.377 1.00 88.44 100 LYS A N 1
ATOM 818 C CA . LYS A 1 100 ? -25.258 -5.362 6.071 1.00 88.44 100 LYS A CA 1
ATOM 819 C C . LYS A 1 100 ? -25.469 -5.668 4.589 1.00 88.44 100 LYS A C 1
ATOM 821 O O . LYS A 1 100 ? -26.600 -5.806 4.127 1.00 88.44 100 LYS A O 1
ATOM 826 N N . SER A 1 101 ? -24.366 -5.794 3.867 1.00 84.38 101 SER A N 1
ATOM 827 C CA . SER A 1 101 ? -24.298 -6.285 2.496 1.00 84.38 101 SER A CA 1
ATOM 828 C C . SER A 1 101 ? -23.810 -7.741 2.483 1.00 84.38 101 SER A C 1
ATOM 830 O O . SER A 1 101 ? -23.467 -8.321 3.520 1.00 84.38 101 SER A O 1
ATOM 832 N N . LYS A 1 102 ? -23.792 -8.360 1.302 1.00 71.38 102 LYS A N 1
ATOM 833 C CA . LYS A 1 102 ? -23.167 -9.673 1.100 1.00 71.38 102 LYS A CA 1
ATOM 834 C C . LYS A 1 102 ? -21.656 -9.534 1.334 1.00 71.38 102 LYS A C 1
ATOM 836 O O . LYS A 1 102 ? -21.075 -8.522 0.951 1.00 71.38 102 LYS A O 1
ATOM 841 N N . THR A 1 103 ? -21.037 -10.505 2.006 1.00 60.62 103 THR A N 1
ATOM 842 C CA . THR A 1 103 ? -19.605 -10.471 2.348 1.00 60.62 103 THR A CA 1
ATOM 843 C C . THR A 1 103 ? -18.773 -10.282 1.076 1.00 60.62 103 THR A C 1
ATOM 845 O O . THR A 1 103 ? -18.834 -11.115 0.180 1.00 60.62 103 THR A O 1
ATOM 848 N N . ILE A 1 104 ? -18.048 -9.163 0.984 1.00 57.16 104 ILE A N 1
ATOM 849 C CA . ILE A 1 104 ? -17.334 -8.743 -0.236 1.00 57.16 104 ILE A CA 1
ATOM 850 C C . ILE A 1 104 ? -15.967 -9.436 -0.353 1.00 57.16 104 ILE A C 1
ATOM 852 O O . ILE A 1 104 ? -15.454 -9.595 -1.456 1.00 57.16 104 ILE A O 1
ATOM 856 N N . SER A 1 105 ? -15.361 -9.836 0.769 1.00 60.75 105 SER A N 1
ATOM 857 C CA . SER A 1 105 ? -13.987 -10.338 0.787 1.00 60.75 105 SER A CA 1
ATOM 858 C C . SER A 1 105 ? -13.922 -11.861 0.876 1.00 60.75 105 SER A C 1
ATOM 860 O O . SER A 1 105 ? -14.436 -12.455 1.822 1.00 60.75 105 SER A O 1
ATOM 862 N N . GLU A 1 106 ? -13.235 -12.476 -0.086 1.00 60.41 106 GLU A N 1
ATOM 863 C CA . GLU A 1 106 ? -12.827 -13.890 -0.068 1.00 60.41 106 GLU A CA 1
ATOM 864 C C . GLU A 1 106 ? -11.550 -14.116 0.771 1.00 60.41 106 GLU A C 1
ATOM 866 O O . GLU A 1 106 ? -11.108 -15.248 0.967 1.00 60.41 106 GLU A O 1
ATOM 871 N N . GLU A 1 107 ? -10.919 -13.043 1.262 1.00 64.69 107 GLU A N 1
ATOM 872 C CA . GLU A 1 107 ? -9.651 -13.124 1.981 1.00 64.69 107 GLU A CA 1
ATOM 873 C C . GLU A 1 107 ? -9.863 -13.583 3.432 1.00 64.69 107 GLU A C 1
ATOM 875 O O . GLU A 1 107 ? -10.503 -12.906 4.232 1.00 64.69 107 GLU A O 1
ATOM 880 N N . GLN A 1 108 ? -9.296 -14.735 3.800 1.00 56.59 108 GLN A N 1
ATOM 881 C CA . GLN A 1 108 ? -9.530 -15.353 5.113 1.00 56.59 108 GLN A CA 1
ATOM 882 C C . GLN A 1 108 ? -8.686 -14.744 6.250 1.00 56.59 108 GLN A C 1
ATOM 884 O O . GLN A 1 108 ? -9.042 -14.876 7.420 1.00 56.59 108 GLN A O 1
ATOM 889 N N . SER A 1 109 ? -7.572 -14.063 5.944 1.00 61.06 109 SER A N 1
ATOM 890 C CA . SER A 1 109 ? -6.631 -13.578 6.967 1.00 61.06 109 SER A CA 1
ATOM 891 C C . SER A 1 109 ? -5.878 -12.298 6.560 1.00 61.06 109 SER A C 1
ATOM 893 O O . SER A 1 109 ? -4.723 -12.367 6.125 1.00 61.06 109 SER A O 1
ATOM 895 N N . PRO A 1 110 ? -6.476 -11.110 6.732 1.00 66.06 110 PRO A N 1
ATOM 896 C CA . PRO A 1 110 ? -5.776 -9.845 6.518 1.00 66.06 110 PRO A CA 1
ATOM 897 C C . PRO A 1 110 ? -4.591 -9.701 7.489 1.00 66.06 110 PRO A C 1
ATOM 899 O O . PRO A 1 110 ? -4.724 -9.831 8.709 1.00 66.06 110 PRO A O 1
ATOM 902 N N . SER A 1 111 ? -3.403 -9.441 6.937 1.00 67.88 111 SER A N 1
ATOM 903 C CA . SER A 1 111 ? -2.157 -9.342 7.709 1.00 67.88 111 SER A CA 1
ATOM 904 C C . SER A 1 111 ? -2.069 -8.031 8.494 1.00 67.88 111 SER A C 1
ATOM 906 O O . SER A 1 111 ? -2.190 -6.948 7.926 1.00 67.88 111 SER A O 1
ATOM 908 N N . TYR A 1 112 ? -1.747 -8.105 9.785 1.00 74.44 112 TYR A N 1
ATOM 909 C CA . TYR A 1 112 ? -1.450 -6.933 10.626 1.00 74.44 112 TYR A CA 1
ATOM 910 C C . TYR A 1 112 ? 0.019 -6.505 10.596 1.00 74.44 112 TYR A C 1
ATOM 912 O O . TYR A 1 112 ? 0.369 -5.484 11.189 1.00 74.44 112 TYR A O 1
ATOM 920 N N . GLY A 1 113 ? 0.876 -7.296 9.948 1.00 79.69 113 GLY A N 1
ATOM 921 C CA . GLY A 1 113 ? 2.319 -7.115 10.001 1.00 79.69 113 GLY A CA 1
ATOM 922 C C . GLY A 1 113 ? 2.797 -5.824 9.324 1.00 79.69 113 GLY A C 1
ATOM 923 O O . GLY A 1 113 ? 2.110 -5.284 8.446 1.00 79.69 113 GLY A O 1
ATOM 924 N N . PRO A 1 114 ? 4.003 -5.350 9.692 1.00 83.25 114 PRO A N 1
ATOM 925 C CA . PRO A 1 114 ? 4.635 -4.197 9.060 1.00 83.25 114 PRO A CA 1
ATOM 926 C C . PRO A 1 114 ? 5.055 -4.484 7.616 1.00 83.25 114 PRO A C 1
ATOM 928 O O . PRO A 1 114 ? 5.273 -3.544 6.867 1.00 83.25 114 PRO A O 1
ATOM 931 N N . ILE A 1 115 ? 5.154 -5.755 7.210 1.00 87.31 115 ILE A N 1
ATOM 932 C CA . ILE A 1 115 ? 5.468 -6.163 5.839 1.00 87.31 115 ILE A CA 1
ATOM 933 C C . ILE A 1 115 ? 4.199 -6.685 5.165 1.00 87.31 115 ILE A C 1
ATOM 935 O O . ILE A 1 115 ? 3.516 -7.574 5.683 1.00 87.31 115 ILE A O 1
ATOM 939 N N . VAL A 1 116 ? 3.911 -6.147 3.984 1.00 87.81 116 VAL A N 1
ATOM 940 C CA . VAL A 1 116 ? 2.821 -6.569 3.105 1.00 87.81 116 VAL A CA 1
ATOM 941 C C . VAL A 1 116 ? 3.396 -7.399 1.965 1.00 87.81 116 VAL A C 1
ATOM 943 O O . VAL A 1 116 ? 4.425 -7.052 1.385 1.00 87.81 116 VAL A O 1
ATOM 946 N N . LYS A 1 117 ? 2.708 -8.497 1.645 1.00 89.38 117 LYS A N 1
ATOM 947 C CA . LYS A 1 117 ? 3.016 -9.381 0.520 1.00 89.38 117 LYS A CA 1
ATOM 948 C C . LYS A 1 117 ? 1.990 -9.139 -0.581 1.00 89.38 117 LYS A C 1
ATOM 950 O O . LYS A 1 117 ? 0.798 -9.315 -0.351 1.00 89.38 117 LYS A O 1
ATOM 955 N N . LEU A 1 118 ? 2.441 -8.741 -1.765 1.00 89.12 118 LEU A N 1
ATOM 956 C CA . LEU A 1 118 ? 1.572 -8.413 -2.893 1.00 89.12 118 LEU A CA 1
ATOM 957 C C . LEU A 1 118 ? 1.829 -9.375 -4.050 1.00 89.12 118 LEU A C 1
ATOM 959 O O . LEU A 1 118 ? 2.933 -9.421 -4.586 1.00 89.12 118 LEU A O 1
ATOM 963 N N . LYS A 1 119 ? 0.797 -10.110 -4.474 1.00 91.62 119 LYS A N 1
ATOM 964 C CA . LYS A 1 119 ? 0.866 -10.941 -5.684 1.00 91.62 119 LYS A CA 1
ATOM 965 C C . LYS A 1 119 ? 0.874 -10.042 -6.925 1.00 91.62 119 LYS A C 1
ATOM 967 O O . LYS A 1 119 ? 0.018 -9.155 -7.069 1.00 91.62 119 LYS A O 1
ATOM 972 N N . ARG A 1 120 ? 1.853 -10.249 -7.803 1.00 94.25 120 ARG A N 1
ATOM 973 C CA . ARG A 1 120 ? 2.071 -9.479 -9.035 1.00 94.25 120 ARG A CA 1
ATOM 974 C C . ARG A 1 120 ? 2.458 -10.405 -10.182 1.00 94.25 120 ARG A C 1
ATOM 976 O O . ARG A 1 120 ? 2.948 -11.505 -9.945 1.00 94.25 120 ARG A O 1
ATOM 983 N N . ILE A 1 121 ? 2.215 -9.960 -11.409 1.00 94.25 121 ILE A N 1
ATOM 984 C CA . ILE A 1 121 ? 2.642 -10.680 -12.610 1.00 94.25 121 ILE A CA 1
ATOM 985 C C . ILE A 1 121 ? 4.125 -10.392 -12.847 1.00 94.25 121 ILE A C 1
ATOM 987 O O . ILE A 1 121 ? 4.551 -9.235 -12.834 1.00 94.25 121 ILE A O 1
ATOM 991 N N . GLY A 1 122 ? 4.895 -11.462 -13.012 1.00 93.00 122 GLY A N 1
ATOM 992 C CA . GLY A 1 122 ? 6.317 -11.451 -13.311 1.00 93.00 122 GLY A CA 1
ATOM 993 C C . GLY A 1 122 ? 6.631 -12.028 -14.690 1.00 93.00 122 GLY A C 1
ATOM 994 O O . GLY A 1 122 ? 5.774 -12.123 -15.569 1.00 93.00 122 GLY A O 1
ATOM 995 N N . HIS A 1 123 ? 7.890 -12.420 -14.861 1.00 92.94 123 HIS A N 1
ATOM 996 C CA . HIS A 1 123 ? 8.406 -12.984 -16.104 1.00 92.94 123 HIS A CA 1
ATOM 997 C C . HIS A 1 123 ? 7.691 -14.290 -16.492 1.00 92.94 123 HIS A C 1
ATOM 999 O O . HIS A 1 123 ? 7.376 -15.117 -15.630 1.00 92.94 123 HIS A O 1
ATOM 1005 N N . HIS A 1 124 ? 7.431 -14.468 -17.787 1.00 93.31 124 HIS A N 1
ATOM 1006 C CA . HIS A 1 124 ? 6.617 -15.537 -18.375 1.00 93.31 124 HIS A CA 1
ATOM 1007 C C . HIS A 1 124 ? 5.215 -15.672 -17.759 1.00 93.31 124 HIS A C 1
ATOM 1009 O O . HIS A 1 124 ? 4.677 -16.771 -17.654 1.00 93.31 124 HIS A O 1
ATOM 1015 N N . GLY A 1 1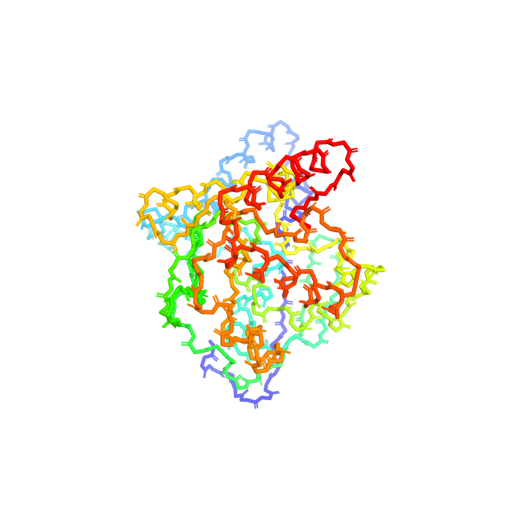25 ? 4.639 -14.568 -17.272 1.00 90.56 125 GLY A N 1
ATOM 1016 C CA . GLY A 1 125 ? 3.305 -14.565 -16.669 1.00 90.56 125 GLY A CA 1
ATOM 1017 C C . GLY A 1 125 ? 3.237 -15.222 -15.285 1.00 90.56 125 GLY A C 1
ATOM 1018 O O . GLY A 1 125 ? 2.155 -15.331 -14.707 1.00 90.56 125 GLY A O 1
ATOM 1019 N N . ARG A 1 126 ? 4.376 -15.646 -14.718 1.00 93.31 126 ARG A N 1
ATOM 1020 C CA . ARG A 1 126 ? 4.424 -16.279 -13.394 1.00 93.31 126 ARG A CA 1
ATOM 1021 C C . ARG A 1 126 ? 4.039 -15.278 -12.311 1.00 93.31 126 ARG A C 1
ATOM 1023 O O . ARG A 1 126 ? 4.446 -14.119 -12.347 1.00 93.31 126 ARG A O 1
ATOM 1030 N N . ILE A 1 127 ? 3.280 -15.731 -11.317 1.00 94.56 127 ILE A N 1
ATOM 1031 C CA . ILE A 1 127 ? 2.925 -14.892 -10.171 1.00 94.56 127 ILE A CA 1
ATOM 1032 C C . ILE A 1 127 ? 4.120 -14.830 -9.219 1.00 94.56 127 ILE A C 1
ATOM 1034 O O . ILE A 1 127 ? 4.559 -15.854 -8.702 1.00 94.56 127 ILE A O 1
ATOM 1038 N N . ILE A 1 128 ? 4.602 -13.618 -8.954 1.00 94.62 128 ILE A N 1
ATOM 1039 C CA . ILE A 1 128 ? 5.642 -13.331 -7.963 1.00 94.62 128 ILE A CA 1
ATOM 1040 C C . ILE A 1 128 ? 5.044 -12.591 -6.764 1.00 94.62 128 ILE A C 1
ATOM 1042 O O . ILE A 1 128 ? 3.999 -11.937 -6.864 1.00 94.62 128 ILE A O 1
ATOM 1046 N N . VAL A 1 129 ? 5.703 -12.696 -5.611 1.00 93.88 129 VAL A N 1
ATOM 1047 C CA . VAL A 1 129 ? 5.294 -12.011 -4.380 1.00 93.88 129 VAL A CA 1
ATOM 1048 C C . VAL A 1 129 ? 6.241 -10.853 -4.119 1.00 93.88 129 VAL A C 1
ATOM 1050 O O . VAL A 1 129 ? 7.398 -11.069 -3.786 1.00 93.88 129 VAL A O 1
ATOM 1053 N N . ILE A 1 130 ? 5.734 -9.630 -4.233 1.00 93.31 130 ILE A N 1
ATOM 1054 C CA . ILE A 1 130 ? 6.477 -8.404 -3.945 1.00 93.31 130 ILE A CA 1
ATOM 1055 C C . ILE A 1 130 ? 6.296 -8.023 -2.476 1.00 93.31 130 ILE A C 1
ATOM 1057 O O . ILE A 1 130 ? 5.166 -7.989 -1.977 1.00 93.31 130 ILE A O 1
ATOM 1061 N N . TYR A 1 131 ? 7.398 -7.712 -1.796 1.00 92.38 131 TYR A N 1
ATOM 1062 C CA . TYR A 1 131 ? 7.393 -7.280 -0.398 1.00 92.38 131 TYR A CA 1
ATOM 1063 C C . TYR A 1 131 ? 7.458 -5.757 -0.293 1.00 92.38 131 TYR A C 1
ATOM 1065 O O . TYR A 1 131 ? 8.260 -5.120 -0.966 1.00 92.38 131 TYR A O 1
ATOM 1073 N N . LYS A 1 132 ? 6.645 -5.160 0.583 1.00 91.19 132 LYS A N 1
ATOM 1074 C CA . LYS A 1 132 ? 6.697 -3.721 0.897 1.00 91.19 132 LYS A CA 1
ATOM 1075 C C . LYS A 1 132 ? 6.438 -3.472 2.371 1.00 91.19 132 LYS A C 1
ATOM 1077 O O . LYS A 1 132 ? 5.768 -4.282 3.016 1.00 91.19 132 LYS A O 1
ATOM 1082 N N . PHE A 1 133 ? 6.886 -2.336 2.895 1.00 90.62 133 PHE A N 1
ATOM 1083 C CA . PHE A 1 133 ? 6.398 -1.901 4.199 1.00 90.62 133 PHE A CA 1
ATOM 1084 C C . PHE A 1 133 ? 4.952 -1.417 4.105 1.00 90.62 133 PHE A C 1
ATOM 1086 O O . PHE A 1 133 ? 4.517 -0.782 3.142 1.00 90.62 133 PHE A O 1
ATOM 1093 N N . ARG A 1 134 ? 4.190 -1.714 5.152 1.00 88.75 134 ARG A N 1
ATOM 1094 C CA . ARG A 1 134 ? 2.815 -1.279 5.328 1.00 88.75 134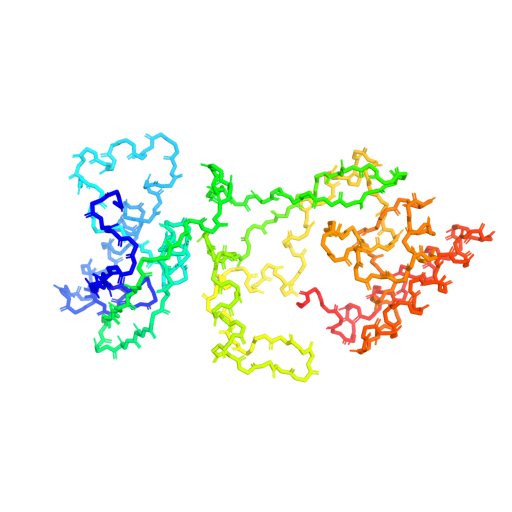 ARG A CA 1
ATOM 1095 C C . ARG A 1 134 ? 2.802 0.220 5.606 1.00 88.75 134 ARG A C 1
ATOM 1097 O O . ARG A 1 134 ? 3.198 0.678 6.674 1.00 88.75 134 ARG A O 1
ATOM 1104 N N . THR A 1 135 ? 2.284 0.971 4.646 1.00 88.44 135 THR A N 1
ATOM 1105 C CA . THR A 1 135 ? 2.125 2.431 4.738 1.00 88.44 135 THR A CA 1
ATOM 1106 C C . THR A 1 135 ? 0.693 2.857 5.054 1.00 88.44 135 THR A C 1
ATOM 1108 O O . THR A 1 135 ? 0.454 4.018 5.366 1.00 88.44 135 THR A O 1
ATOM 1111 N N . MET A 1 136 ? -0.261 1.925 4.995 1.00 88.75 136 MET A N 1
ATOM 1112 C CA . MET A 1 136 ? -1.677 2.167 5.275 1.00 88.75 136 MET A CA 1
ATOM 1113 C C . MET A 1 136 ? -2.144 1.369 6.488 1.00 88.75 136 MET A C 1
ATOM 1115 O O . MET A 1 136 ? -1.614 0.291 6.779 1.00 88.75 136 MET A O 1
ATOM 1119 N N . TYR A 1 137 ? -3.160 1.877 7.184 1.00 88.06 137 TYR A N 1
ATOM 1120 C CA . TYR A 1 137 ? -3.792 1.159 8.283 1.00 88.06 137 TYR A CA 1
ATOM 1121 C C . TYR A 1 137 ? -4.305 -0.217 7.815 1.00 88.06 137 TYR A C 1
ATOM 1123 O O . TYR A 1 137 ? -4.746 -0.357 6.671 1.00 88.06 137 TYR A O 1
ATOM 1131 N N . PRO A 1 138 ? -4.233 -1.258 8.664 1.00 85.50 138 PRO A N 1
ATOM 1132 C CA . PRO A 1 138 ? -4.797 -2.568 8.340 1.00 85.50 138 PRO A CA 1
ATOM 1133 C C . PRO A 1 138 ? -6.270 -2.466 7.919 1.00 85.50 138 PRO A C 1
ATOM 1135 O O . PRO A 1 138 ? -6.991 -1.644 8.481 1.00 85.50 138 PRO A O 1
ATOM 1138 N N . PHE A 1 139 ? -6.712 -3.325 6.992 1.00 85.88 139 PHE A N 1
ATOM 1139 C CA . PHE A 1 139 ? -8.080 -3.388 6.443 1.00 85.88 139 PHE A CA 1
ATOM 1140 C C . PHE A 1 139 ? -8.508 -2.195 5.579 1.00 85.88 139 PHE A C 1
ATOM 1142 O O . PHE A 1 139 ? -9.608 -2.198 5.028 1.00 85.88 139 PHE A O 1
ATOM 1149 N N . SER A 1 140 ? -7.672 -1.171 5.438 1.00 85.31 140 SER A N 1
ATOM 1150 C CA . SER A 1 140 ? -8.028 0.023 4.669 1.00 85.31 140 SER A CA 1
ATOM 1151 C C . SER A 1 140 ? -8.163 -0.230 3.157 1.00 85.31 140 SER A C 1
ATOM 1153 O O . SER A 1 140 ? -8.761 0.571 2.438 1.00 85.31 140 SER A O 1
ATOM 1155 N N . GLU A 1 141 ? -7.661 -1.362 2.668 1.00 81.62 141 GLU A N 1
ATOM 1156 C CA . GLU A 1 141 ? -7.877 -1.865 1.313 1.00 81.62 141 GLU A CA 1
ATOM 1157 C C . GLU A 1 141 ? -9.364 -2.126 1.003 1.00 81.62 141 GLU A C 1
ATOM 1159 O O . GLU A 1 141 ? -9.812 -1.864 -0.112 1.00 81.62 141 GLU A O 1
ATOM 1164 N N . PHE A 1 142 ? -10.157 -2.549 1.994 1.00 82.94 142 PHE A N 1
ATOM 1165 C CA . PHE A 1 142 ? -11.569 -2.910 1.799 1.00 82.94 142 PHE A CA 1
ATOM 1166 C C . PHE A 1 142 ? -12.500 -1.703 1.663 1.00 82.94 142 PHE A C 1
ATOM 1168 O O . PHE A 1 142 ? -13.637 -1.852 1.228 1.00 82.94 142 PHE A O 1
ATOM 1175 N N . ILE A 1 143 ? -12.023 -0.509 2.010 1.00 83.12 143 ILE A N 1
ATOM 1176 C CA . ILE A 1 143 ? -12.772 0.751 1.884 1.00 83.12 143 ILE A CA 1
ATOM 1177 C C . ILE A 1 143 ? -12.285 1.585 0.699 1.00 83.12 143 ILE A C 1
ATOM 1179 O O . ILE A 1 143 ? -12.606 2.761 0.597 1.00 83.12 143 ILE A O 1
ATOM 1183 N N . GLN A 1 144 ? -11.486 1.006 -0.206 1.00 79.50 144 GLN A N 1
ATOM 1184 C CA . GLN A 1 144 ? -10.962 1.741 -1.357 1.00 79.50 144 GLN A CA 1
ATOM 1185 C C . GLN A 1 144 ? -12.065 2.316 -2.247 1.00 79.50 144 GLN A C 1
ATOM 1187 O O . GLN A 1 144 ? -11.910 3.437 -2.715 1.00 79.50 144 GLN A O 1
ATOM 1192 N N . LYS A 1 145 ? -13.148 1.565 -2.475 1.00 76.06 145 LYS A N 1
ATOM 1193 C CA . LYS A 1 145 ? -14.285 2.032 -3.280 1.00 76.06 145 LYS A CA 1
ATOM 1194 C C . LYS A 1 145 ? -15.018 3.180 -2.594 1.00 76.06 145 LYS A C 1
ATOM 1196 O O . LYS A 1 145 ? -15.205 4.215 -3.210 1.00 76.06 145 LYS A O 1
ATOM 1201 N N . ASP A 1 146 ? -15.322 3.025 -1.308 1.00 74.62 146 ASP A N 1
ATOM 1202 C CA . ASP A 1 146 ? -16.012 4.057 -0.528 1.00 74.62 146 ASP A CA 1
ATOM 1203 C C . ASP A 1 146 ? -15.184 5.356 -0.477 1.00 74.62 146 ASP A C 1
ATOM 1205 O O . ASP A 1 146 ? -15.696 6.445 -0.707 1.00 74.62 146 ASP A O 1
ATOM 1209 N N . VAL A 1 147 ? -13.866 5.244 -0.272 1.00 74.81 147 VAL A N 1
ATOM 1210 C CA . VAL A 1 147 ? -12.943 6.392 -0.307 1.00 74.81 147 VAL A CA 1
ATOM 1211 C C . VAL A 1 147 ? -12.904 7.030 -1.698 1.00 74.81 147 VAL A C 1
ATOM 1213 O O . VAL A 1 147 ? -12.789 8.249 -1.781 1.00 74.81 147 VAL A O 1
ATOM 1216 N N . PHE A 1 148 ? -13.008 6.225 -2.763 1.00 71.75 148 PHE A N 1
ATOM 1217 C CA . PHE A 1 148 ? -13.072 6.703 -4.144 1.00 71.75 148 PHE A CA 1
ATOM 1218 C C . PHE A 1 148 ? -14.328 7.510 -4.445 1.00 71.75 148 PHE A C 1
ATOM 1220 O O . PHE A 1 148 ? -14.240 8.535 -5.108 1.00 71.75 148 PHE A O 1
ATOM 1227 N N . GLU A 1 149 ? -15.471 7.069 -3.934 1.00 71.25 149 GLU A N 1
ATOM 1228 C CA . GLU A 1 149 ? -16.755 7.746 -4.121 1.00 71.25 149 GLU A CA 1
ATOM 1229 C C . GLU A 1 149 ? -16.861 9.035 -3.280 1.00 71.25 149 GLU A C 1
ATOM 1231 O O . GLU A 1 149 ? -17.466 10.005 -3.728 1.00 71.25 149 GLU A O 1
ATOM 1236 N N . GLU A 1 150 ? -16.258 9.073 -2.084 1.00 67.19 150 GLU A N 1
ATOM 1237 C CA . GLU A 1 150 ? -16.357 10.217 -1.159 1.00 67.19 150 GLU A CA 1
ATOM 1238 C C . GLU A 1 150 ? -15.316 11.329 -1.384 1.00 67.19 150 GLU A C 1
ATOM 1240 O O . GLU A 1 150 ? -15.541 12.461 -0.954 1.00 67.19 150 GLU A O 1
ATOM 1245 N N . ASN A 1 151 ? -14.156 11.039 -1.987 1.00 64.00 151 ASN A N 1
ATOM 1246 C CA . ASN A 1 151 ? -13.049 12.001 -2.066 1.00 64.00 151 ASN A CA 1
ATOM 1247 C C . ASN A 1 151 ? -12.780 12.462 -3.496 1.00 64.00 151 ASN A C 1
ATOM 1249 O O . ASN A 1 151 ? -12.602 11.651 -4.402 1.00 64.00 151 ASN A O 1
ATOM 1253 N N . ASN A 1 152 ? -12.616 13.776 -3.660 1.00 56.06 152 ASN A N 1
ATOM 1254 C CA . ASN A 1 152 ? -12.133 14.349 -4.909 1.00 56.06 152 ASN A CA 1
ATOM 1255 C C . ASN A 1 152 ? -10.693 13.895 -5.178 1.00 56.06 152 ASN A C 1
ATOM 1257 O O . ASN A 1 152 ? -9.810 13.986 -4.315 1.00 56.06 152 ASN A O 1
ATOM 1261 N N . LEU A 1 153 ? -10.471 13.408 -6.395 1.00 57.62 153 LEU A N 1
ATOM 1262 C CA . LEU A 1 153 ? -9.138 13.139 -6.907 1.00 57.62 153 LEU A CA 1
ATOM 1263 C C . LEU A 1 153 ? -8.449 14.471 -7.230 1.00 57.62 153 LEU A C 1
ATOM 1265 O O . LEU A 1 153 ? -9.074 15.395 -7.748 1.00 57.62 153 LEU A O 1
ATOM 1269 N N . ASP A 1 154 ? -7.159 14.576 -6.936 1.00 53.09 154 ASP A N 1
ATOM 1270 C CA . ASP A 1 154 ? -6.314 15.634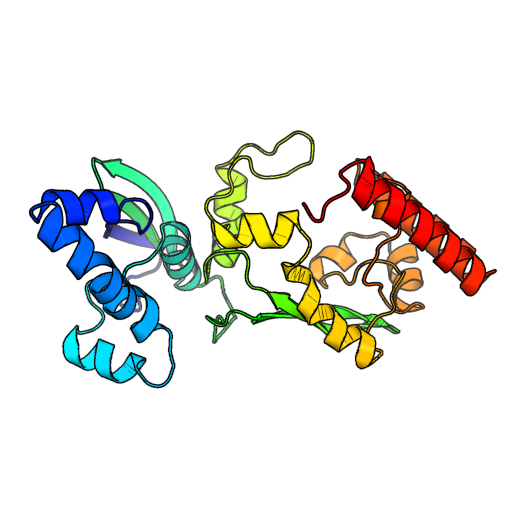 -7.470 1.00 53.09 154 ASP A CA 1
ATOM 1271 C C . ASP A 1 154 ? -6.131 15.467 -8.989 1.00 53.09 154 ASP A C 1
ATOM 1273 O O . ASP A 1 154 ? -6.516 14.456 -9.580 1.00 53.09 154 ASP A O 1
ATOM 1277 N N . ALA A 1 155 ? -5.491 16.447 -9.630 1.00 45.09 155 ALA A N 1
ATOM 1278 C CA . ALA A 1 155 ? -5.216 16.427 -11.069 1.00 45.09 155 ALA A CA 1
ATOM 1279 C C . ALA A 1 155 ? -4.391 15.206 -11.542 1.00 45.09 155 ALA A C 1
ATOM 1281 O O . ALA A 1 155 ? -4.297 14.960 -12.738 1.00 45.09 155 ALA A O 1
ATOM 1282 N N . SER A 1 156 ? -3.801 14.430 -10.621 1.00 48.81 156 SER A N 1
ATOM 1283 C CA . SER A 1 156 ? -3.071 13.190 -10.907 1.00 48.81 156 SER A CA 1
ATOM 1284 C C . SER A 1 156 ? -3.888 11.916 -10.640 1.00 48.81 156 SER A C 1
ATOM 1286 O O . SER A 1 156 ? -3.336 10.813 -10.682 1.00 48.81 156 SER A O 1
ATOM 1288 N N . GLY A 1 157 ? -5.185 12.053 -10.341 1.00 50.97 157 GLY A N 1
ATOM 1289 C CA . GLY A 1 157 ? -6.079 10.936 -10.048 1.00 50.97 157 GLY A CA 1
ATOM 1290 C C . GLY A 1 157 ? -5.931 10.373 -8.628 1.00 50.97 157 GLY A C 1
ATOM 1291 O O . GLY A 1 157 ? -6.183 9.182 -8.432 1.00 50.97 157 GLY A O 1
ATOM 1292 N N . LYS A 1 158 ? -5.482 11.166 -7.638 1.00 57.44 158 LYS A N 1
ATOM 1293 C CA . LYS A 1 158 ? -5.177 10.687 -6.268 1.00 57.44 158 LYS A CA 1
ATOM 1294 C C . LYS A 1 158 ? -5.989 11.389 -5.193 1.00 57.44 158 LYS A C 1
ATOM 1296 O O . LYS A 1 158 ? -6.300 12.562 -5.299 1.00 57.44 158 LYS A O 1
ATOM 1301 N N . PHE A 1 159 ? -6.277 10.688 -4.101 1.00 59.22 159 PHE A N 1
ATOM 1302 C CA . PHE A 1 159 ? -7.008 11.263 -2.973 1.00 59.22 159 PHE A CA 1
ATOM 1303 C C . PHE A 1 159 ? -6.216 12.360 -2.265 1.00 59.22 159 PHE A C 1
ATOM 1305 O O . PHE A 1 159 ? -5.155 12.099 -1.685 1.00 59.22 159 PHE A O 1
ATOM 1312 N N . LEU A 1 160 ? -6.779 13.567 -2.233 1.00 57.00 160 LEU A N 1
ATOM 1313 C CA . LEU A 1 160 ? -6.347 14.615 -1.314 1.00 57.00 160 LEU A CA 1
ATOM 1314 C C . LEU A 1 160 ? -6.570 14.123 0.126 1.00 57.00 160 LEU A C 1
ATOM 1316 O O . LEU A 1 160 ? -7.686 13.798 0.513 1.00 57.00 160 LEU A O 1
ATOM 1320 N N . ASN A 1 161 ? -5.496 14.047 0.919 1.00 65.94 161 ASN A N 1
ATOM 1321 C CA . ASN A 1 161 ? -5.523 13.643 2.333 1.00 65.94 161 ASN A CA 1
ATOM 1322 C C . ASN A 1 161 ? -6.134 12.254 2.618 1.00 65.94 161 ASN A C 1
ATOM 1324 O O . ASN A 1 161 ? -6.997 12.108 3.482 1.00 65.94 161 ASN A O 1
ATOM 1328 N N . ASP A 1 162 ? -5.621 11.207 1.961 1.00 78.75 162 ASP A N 1
ATOM 1329 C CA . ASP A 1 162 ? -6.026 9.819 2.229 1.00 78.75 162 ASP A CA 1
ATOM 1330 C C . ASP A 1 162 ? -5.816 9.416 3.708 1.00 78.75 162 ASP A C 1
ATOM 1332 O O . ASP A 1 162 ? -4.700 9.110 4.149 1.00 78.75 162 ASP A O 1
ATOM 1336 N N . PHE A 1 163 ? -6.915 9.366 4.471 1.00 82.62 163 PHE A N 1
ATOM 1337 C CA . PHE A 1 163 ? -6.939 9.002 5.895 1.00 82.62 163 PHE A CA 1
ATOM 1338 C C . PHE A 1 163 ? -6.540 7.542 6.163 1.00 82.62 163 PHE A C 1
ATOM 1340 O O . PHE A 1 163 ? -6.363 7.131 7.313 1.00 82.62 163 PHE A O 1
ATOM 1347 N N . ARG A 1 164 ? -6.384 6.730 5.111 1.00 87.38 164 ARG A N 1
ATOM 1348 C CA . ARG A 1 164 ? -5.888 5.358 5.222 1.00 87.38 164 ARG A CA 1
ATOM 1349 C C . ARG A 1 164 ? -4.379 5.298 5.415 1.00 87.38 164 ARG A C 1
ATOM 1351 O O . ARG A 1 164 ? -3.893 4.295 5.936 1.00 87.38 164 ARG A O 1
ATOM 1358 N N . ILE A 1 165 ? -3.635 6.321 4.994 1.00 86.50 165 ILE A N 1
ATOM 1359 C CA . ILE A 1 165 ? -2.171 6.363 5.100 1.00 86.50 165 ILE A CA 1
ATOM 1360 C C . ILE A 1 165 ? -1.776 6.762 6.526 1.00 86.50 165 ILE A C 1
ATOM 1362 O O . ILE A 1 165 ? -2.272 7.744 7.075 1.00 86.50 165 ILE A O 1
ATOM 1366 N N . THR A 1 166 ? -0.852 6.017 7.133 1.00 86.88 166 THR A N 1
ATOM 1367 C CA . THR A 1 166 ? -0.335 6.351 8.468 1.00 86.88 166 THR A CA 1
ATOM 1368 C C . THR A 1 166 ? 0.635 7.535 8.401 1.00 86.88 166 THR A C 1
ATOM 1370 O O . THR A 1 166 ? 1.273 7.774 7.374 1.00 86.88 166 THR A O 1
ATOM 1373 N N . SER A 1 167 ? 0.823 8.262 9.508 1.00 84.31 167 SER A N 1
ATOM 1374 C CA . SER A 1 167 ? 1.760 9.398 9.549 1.00 84.31 167 SER A CA 1
ATOM 1375 C C . SER A 1 167 ? 3.190 8.997 9.173 1.00 84.31 167 SER A C 1
ATOM 1377 O O . SER A 1 167 ? 3.809 9.644 8.329 1.00 84.31 167 SER A O 1
ATOM 1379 N N . TRP A 1 168 ? 3.688 7.878 9.712 1.00 84.38 168 TRP A N 1
ATOM 1380 C CA . TRP A 1 168 ? 4.973 7.308 9.290 1.00 84.38 168 TRP A CA 1
ATOM 1381 C C . TRP A 1 168 ? 4.917 6.766 7.860 1.00 84.38 168 TRP A C 1
ATOM 1383 O O . TRP A 1 168 ? 5.881 6.903 7.122 1.00 84.38 168 TRP A O 1
ATOM 1393 N N . GLY A 1 169 ? 3.788 6.203 7.424 1.00 85.38 169 GLY A N 1
ATOM 1394 C CA . GLY A 1 169 ? 3.598 5.702 6.066 1.00 85.38 169 GLY A CA 1
ATOM 1395 C C . GLY A 1 169 ? 3.779 6.792 5.013 1.00 85.38 169 GLY A C 1
ATOM 1396 O O . GLY A 1 169 ? 4.389 6.539 3.977 1.00 85.38 169 GLY A O 1
ATOM 1397 N N . ARG A 1 170 ? 3.339 8.021 5.310 1.00 84.62 170 ARG A N 1
ATOM 1398 C CA . ARG A 1 170 ? 3.581 9.200 4.467 1.00 84.62 170 ARG A CA 1
ATOM 1399 C C . ARG A 1 170 ? 5.075 9.489 4.315 1.00 84.62 170 ARG A C 1
ATOM 1401 O O . ARG A 1 170 ? 5.526 9.747 3.205 1.00 84.62 170 ARG A O 1
ATOM 1408 N N . ILE A 1 171 ? 5.836 9.403 5.407 1.00 86.00 171 ILE A N 1
ATOM 1409 C CA . ILE A 1 171 ? 7.299 9.558 5.400 1.00 86.00 171 ILE A CA 1
ATOM 1410 C C . ILE A 1 171 ? 7.938 8.426 4.588 1.00 86.00 171 ILE A C 1
ATOM 1412 O O . ILE A 1 171 ? 8.717 8.697 3.678 1.00 86.00 171 ILE A O 1
ATOM 1416 N N . LEU A 1 172 ? 7.555 7.171 4.843 1.00 87.25 172 LEU A N 1
ATOM 1417 C CA . LEU A 1 172 ? 8.103 6.013 4.135 1.00 87.25 172 LEU A CA 1
ATOM 1418 C C . LEU A 1 172 ? 7.906 6.124 2.616 1.00 87.25 172 LEU A C 1
ATOM 1420 O O . LEU A 1 172 ? 8.871 5.947 1.882 1.00 87.25 172 LEU A O 1
ATOM 1424 N N . ARG A 1 173 ? 6.705 6.502 2.152 1.00 85.62 173 ARG A N 1
ATOM 1425 C CA . ARG A 1 173 ? 6.430 6.740 0.720 1.00 85.62 173 ARG A CA 1
ATOM 1426 C C . ARG A 1 173 ? 7.214 7.925 0.167 1.00 85.62 173 ARG A C 1
ATOM 1428 O O . ARG A 1 173 ? 7.776 7.849 -0.922 1.00 85.62 173 ARG A O 1
ATOM 1435 N N . LYS A 1 174 ? 7.286 9.022 0.932 1.00 81.19 174 LYS A N 1
ATOM 1436 C CA . LYS A 1 174 ? 8.000 10.247 0.540 1.00 81.19 174 LYS A CA 1
ATOM 1437 C C . LYS A 1 174 ? 9.476 9.973 0.235 1.00 81.19 174 LYS A C 1
ATOM 1439 O O . LYS A 1 174 ? 10.014 10.614 -0.668 1.00 81.19 174 LYS A O 1
ATOM 1444 N N . TYR A 1 175 ? 10.096 9.051 0.967 1.00 83.00 175 TYR A N 1
ATOM 1445 C CA . TYR A 1 175 ? 11.508 8.682 0.834 1.00 83.00 175 TYR A CA 1
ATOM 1446 C C . TYR A 1 175 ? 11.730 7.307 0.180 1.00 83.00 175 TYR A C 1
ATOM 1448 O O . TYR A 1 175 ? 12.842 6.796 0.245 1.00 83.00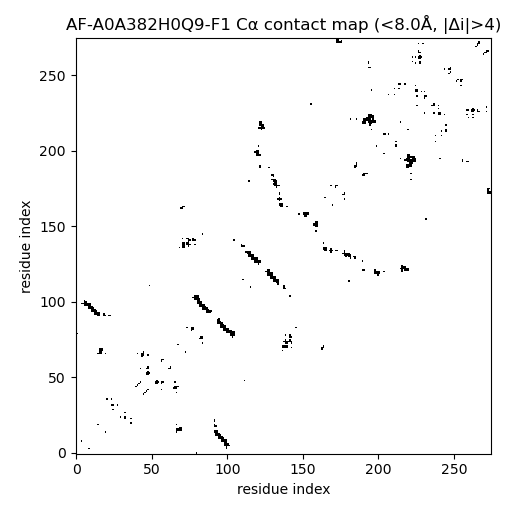 175 TYR A O 1
ATOM 1456 N N . PHE A 1 176 ? 10.704 6.695 -0.431 1.00 80.94 176 PHE A N 1
ATOM 1457 C CA . PHE A 1 176 ? 10.768 5.350 -1.038 1.00 80.94 176 PHE A CA 1
ATOM 1458 C C . PHE A 1 176 ? 11.228 4.224 -0.093 1.00 80.94 176 PHE A C 1
ATOM 1460 O O . PHE A 1 176 ? 11.574 3.123 -0.526 1.00 80.94 176 PHE A O 1
ATOM 1467 N N . ILE A 1 177 ? 11.197 4.465 1.218 1.00 87.50 177 ILE A N 1
ATOM 1468 C CA . ILE A 1 177 ? 11.602 3.489 2.231 1.00 87.50 177 ILE A CA 1
ATOM 1469 C C . ILE A 1 177 ? 10.623 2.312 2.226 1.00 87.50 177 ILE A C 1
ATOM 1471 O O . ILE A 1 177 ? 11.017 1.181 2.498 1.00 87.50 177 ILE A O 1
ATOM 1475 N N . ASP A 1 178 ? 9.358 2.538 1.853 1.00 88.19 178 ASP A N 1
ATOM 1476 C CA . ASP A 1 178 ? 8.346 1.483 1.778 1.00 88.19 178 ASP A CA 1
ATOM 1477 C C . ASP A 1 178 ? 8.659 0.389 0.750 1.00 88.19 178 ASP A C 1
ATOM 1479 O O . ASP A 1 178 ? 8.178 -0.740 0.886 1.00 88.19 178 ASP A O 1
ATOM 1483 N N . GLU A 1 179 ? 9.489 0.704 -0.243 1.00 88.00 179 GLU A N 1
ATOM 1484 C CA . GLU A 1 179 ? 9.902 -0.217 -1.296 1.00 88.00 179 GLU A CA 1
ATOM 1485 C C . GLU A 1 179 ? 11.199 -0.975 -0.969 1.00 88.00 179 GLU A C 1
ATOM 1487 O O . GLU A 1 179 ? 11.497 -1.943 -1.663 1.00 88.00 179 GLU A O 1
ATOM 1492 N N . ILE A 1 180 ? 11.910 -0.640 0.117 1.00 90.12 180 ILE A N 1
ATOM 1493 C CA . ILE A 1 180 ? 13.149 -1.327 0.536 1.00 90.12 180 ILE A CA 1
ATOM 1494 C C . ILE A 1 180 ? 12.993 -2.854 0.639 1.00 90.12 180 ILE A C 1
ATOM 1496 O O . ILE A 1 180 ? 13.889 -3.558 0.172 1.00 90.12 180 ILE A O 1
ATOM 1500 N N . PRO A 1 181 ? 11.885 -3.423 1.162 1.00 92.38 181 PRO A N 1
ATOM 1501 C CA . PRO A 1 181 ? 11.729 -4.876 1.205 1.00 92.38 181 PRO A CA 1
ATOM 1502 C C . PRO A 1 181 ? 11.745 -5.549 -0.179 1.00 92.38 181 PRO A C 1
ATOM 1504 O O . PRO A 1 181 ? 12.028 -6.741 -0.262 1.00 92.38 181 PRO A O 1
ATOM 1507 N N . GLN A 1 182 ? 11.518 -4.808 -1.271 1.00 92.50 182 GLN A N 1
ATOM 1508 C CA . GLN A 1 182 ? 11.656 -5.328 -2.636 1.00 92.50 182 GLN A CA 1
ATOM 1509 C C . GLN A 1 182 ? 13.113 -5.627 -3.016 1.00 92.50 182 GLN A C 1
ATOM 1511 O O . GLN A 1 182 ? 13.343 -6.402 -3.943 1.00 92.50 182 GLN A O 1
ATOM 1516 N N . LEU A 1 183 ? 14.108 -5.095 -2.295 1.00 91.31 183 LEU A N 1
ATOM 1517 C CA . LEU A 1 183 ? 15.509 -5.486 -2.490 1.00 91.31 183 LEU A CA 1
ATOM 1518 C C . LEU A 1 183 ? 15.703 -6.991 -2.272 1.00 91.31 183 LEU A C 1
ATOM 1520 O O . LEU A 1 183 ? 16.486 -7.612 -2.982 1.00 91.31 183 LEU A O 1
ATOM 1524 N N . TYR A 1 184 ? 14.923 -7.609 -1.380 1.00 92.75 184 TYR A N 1
ATOM 1525 C CA . TYR A 1 184 ? 14.915 -9.064 -1.222 1.00 92.75 184 TYR A CA 1
ATOM 1526 C C . TYR A 1 184 ? 14.441 -9.788 -2.496 1.00 92.75 184 TYR A C 1
ATOM 1528 O O . TYR A 1 184 ? 15.018 -10.806 -2.874 1.00 92.75 184 TYR A O 1
ATOM 1536 N N . ASN A 1 185 ? 13.435 -9.252 -3.199 1.00 93.94 185 ASN A N 1
ATOM 1537 C CA . ASN A 1 185 ? 12.991 -9.794 -4.489 1.00 93.94 185 ASN A CA 1
ATOM 1538 C C . ASN A 1 185 ? 14.066 -9.653 -5.571 1.00 93.94 185 ASN A C 1
ATOM 1540 O O . ASN A 1 185 ? 14.246 -10.560 -6.382 1.00 93.94 185 ASN A O 1
ATOM 1544 N N . TRP A 1 186 ? 14.777 -8.525 -5.580 1.00 93.44 186 TRP A N 1
ATOM 1545 C CA . TRP A 1 186 ? 15.878 -8.295 -6.511 1.00 93.44 186 TRP A CA 1
ATOM 1546 C C . TRP A 1 186 ? 17.041 -9.264 -6.265 1.00 93.44 186 TRP A C 1
ATOM 1548 O O . TRP A 1 186 ? 17.495 -9.913 -7.204 1.00 93.44 186 TRP A O 1
ATOM 1558 N N . LEU A 1 187 ? 17.439 -9.464 -5.004 1.00 91.75 187 LEU A N 1
ATOM 1559 C CA . LEU A 1 187 ? 18.461 -10.448 -4.622 1.00 91.75 187 LEU A CA 1
ATOM 1560 C C . LEU A 1 187 ? 18.059 -11.884 -4.998 1.00 91.75 187 LEU A C 1
ATOM 1562 O O . LEU A 1 187 ? 18.892 -12.669 -5.440 1.00 91.75 187 LEU A O 1
ATOM 1566 N N . ARG A 1 188 ? 16.767 -12.218 -4.898 1.00 92.44 188 ARG A N 1
ATOM 1567 C CA . ARG A 1 188 ? 16.210 -13.506 -5.353 1.00 92.44 188 ARG A CA 1
ATOM 1568 C C . ARG A 1 188 ? 16.043 -13.628 -6.866 1.00 92.44 188 ARG A C 1
ATOM 1570 O O . ARG A 1 188 ? 15.587 -14.666 -7.336 1.00 92.44 188 ARG A O 1
ATOM 1577 N N . SER A 1 189 ? 16.411 -12.601 -7.631 1.00 91.88 189 SER A N 1
ATOM 1578 C CA . SER A 1 189 ? 16.255 -12.555 -9.088 1.00 91.88 189 SER A CA 1
ATOM 1579 C C . SER A 1 189 ? 14.801 -12.630 -9.588 1.00 91.88 189 SER A C 1
ATOM 1581 O O . SER A 1 189 ? 14.585 -12.941 -10.768 1.00 91.88 189 SER A O 1
ATOM 1583 N N . ASP A 1 190 ? 13.817 -12.304 -8.737 1.00 91.88 190 ASP A N 1
ATOM 1584 C CA . ASP A 1 190 ? 12.395 -12.204 -9.114 1.00 91.88 190 ASP A CA 1
ATOM 1585 C C . ASP A 1 190 ? 12.136 -10.967 -9.995 1.00 91.88 190 ASP A C 1
ATOM 1587 O O . ASP A 1 190 ? 11.271 -10.979 -10.875 1.00 91.88 190 ASP A O 1
ATOM 1591 N N . ILE A 1 191 ? 12.896 -9.893 -9.753 1.00 94.12 191 ILE A N 1
ATOM 1592 C CA . ILE A 1 191 ? 12.828 -8.602 -10.451 1.00 94.12 191 ILE A CA 1
ATOM 1593 C C . ILE A 1 191 ? 14.239 -8.095 -10.775 1.00 94.12 191 ILE A C 1
ATOM 1595 O O . ILE A 1 191 ? 15.216 -8.523 -10.166 1.00 94.12 191 ILE A O 1
ATOM 1599 N N . ASN A 1 192 ? 14.340 -7.159 -11.715 1.00 94.56 192 ASN A N 1
ATOM 1600 C CA . ASN A 1 192 ? 15.560 -6.438 -12.070 1.00 94.56 192 ASN A CA 1
ATOM 1601 C C . ASN A 1 192 ? 15.614 -5.061 -11.387 1.00 94.56 192 ASN A C 1
ATOM 1603 O O . ASN A 1 192 ? 14.622 -4.573 -10.850 1.00 94.56 192 ASN A O 1
ATOM 1607 N N . LEU A 1 193 ? 16.766 -4.389 -11.455 1.00 91.94 193 LEU A N 1
ATOM 1608 C CA . LEU A 1 193 ? 16.888 -3.010 -10.971 1.00 91.94 193 LEU A CA 1
ATOM 1609 C C . LEU A 1 193 ? 16.064 -2.036 -11.829 1.00 91.94 193 LEU A C 1
ATOM 1611 O O . LEU A 1 193 ? 15.305 -1.236 -11.296 1.00 91.94 193 LEU A O 1
ATOM 1615 N N . VAL A 1 194 ? 16.156 -2.152 -13.158 1.00 94.06 194 VAL A N 1
ATOM 1616 C CA . VAL A 1 194 ? 15.399 -1.334 -14.121 1.00 94.06 194 VAL A CA 1
ATOM 1617 C C . VAL A 1 194 ? 14.500 -2.224 -14.972 1.00 94.06 194 VAL A C 1
ATOM 1619 O O . VAL A 1 194 ? 14.928 -3.256 -15.511 1.00 94.06 194 VAL A O 1
ATOM 1622 N N . GLY A 1 195 ? 13.237 -1.828 -15.094 1.00 93.75 195 GLY A N 1
ATOM 1623 C CA . GLY A 1 195 ? 12.218 -2.602 -15.793 1.00 93.75 195 GLY A CA 1
ATOM 1624 C C . GLY A 1 195 ? 10.812 -2.114 -15.487 1.00 93.75 195 GLY A C 1
ATOM 1625 O O . GLY A 1 195 ? 10.593 -1.434 -14.492 1.00 93.75 195 GLY A O 1
ATOM 1626 N N . VAL A 1 196 ? 9.850 -2.493 -16.328 1.00 94.00 196 VAL A N 1
ATOM 1627 C CA . VAL A 1 196 ? 8.428 -2.181 -16.113 1.00 94.00 196 VAL A CA 1
ATOM 1628 C C . VAL A 1 196 ? 7.963 -2.643 -14.732 1.00 94.00 196 VAL A C 1
ATOM 1630 O O . VAL A 1 196 ? 8.426 -3.663 -14.218 1.00 94.00 196 VAL A O 1
ATOM 1633 N N . ARG A 1 197 ? 7.049 -1.899 -14.102 1.00 92.19 197 ARG A N 1
ATOM 1634 C CA . ARG A 1 197 ? 6.610 -2.213 -12.735 1.00 92.19 197 ARG A CA 1
ATOM 1635 C C . ARG A 1 197 ? 5.896 -3.564 -12.698 1.00 92.19 197 ARG A C 1
ATOM 1637 O O . ARG A 1 197 ? 5.132 -3.897 -13.605 1.00 92.19 197 ARG A O 1
ATOM 1644 N N . ALA A 1 198 ? 6.087 -4.322 -11.622 1.00 92.62 198 ALA A N 1
ATOM 1645 C CA . ALA A 1 198 ? 5.276 -5.506 -11.365 1.00 92.62 198 ALA A CA 1
ATOM 1646 C C . ALA A 1 198 ? 3.851 -5.068 -10.974 1.00 92.62 198 ALA A C 1
ATOM 1648 O O . ALA A 1 198 ? 3.652 -4.418 -9.942 1.00 92.62 198 ALA A O 1
ATOM 1649 N N . ILE A 1 199 ? 2.853 -5.421 -11.787 1.00 92.75 199 ILE A N 1
ATOM 1650 C CA . ILE A 1 199 ? 1.451 -5.009 -11.599 1.00 92.75 199 ILE A CA 1
ATOM 1651 C C . ILE A 1 199 ? 0.550 -6.185 -11.209 1.00 92.75 199 ILE A C 1
ATOM 1653 O O . ILE A 1 199 ? 0.901 -7.354 -11.369 1.00 92.75 199 ILE A O 1
ATOM 1657 N N . SER A 1 200 ? -0.588 -5.886 -10.579 1.00 90.75 200 SER A N 1
ATOM 1658 C CA . SER A 1 200 ? -1.573 -6.915 -10.215 1.00 90.75 200 SER A CA 1
ATOM 1659 C C . SER A 1 200 ? -2.245 -7.478 -11.466 1.00 90.75 200 SER A C 1
ATOM 1661 O O . SER A 1 200 ? -2.354 -6.755 -12.453 1.00 90.75 200 SER A O 1
ATOM 1663 N N . LYS A 1 201 ? -2.824 -8.679 -11.377 1.00 89.81 201 LYS A N 1
ATOM 1664 C CA . LYS A 1 201 ? -3.615 -9.263 -12.471 1.00 89.81 201 LYS A CA 1
ATOM 1665 C C . LYS A 1 201 ? -4.738 -8.343 -12.965 1.00 89.81 201 LYS A C 1
ATOM 1667 O O . LYS A 1 201 ? -4.910 -8.202 -14.163 1.00 89.81 201 LYS A O 1
ATOM 1672 N N . HIS A 1 202 ? -5.447 -7.674 -12.054 1.00 87.06 202 HIS A N 1
ATOM 1673 C CA . HIS A 1 202 ? -6.506 -6.733 -12.425 1.00 87.06 202 HIS A CA 1
ATOM 1674 C C . HIS A 1 202 ? -5.975 -5.590 -13.302 1.00 87.06 202 HIS A C 1
ATOM 1676 O O . HIS A 1 202 ? -6.433 -5.429 -14.423 1.00 87.06 202 HIS A O 1
ATOM 1682 N N . TYR A 1 203 ? -4.954 -4.867 -12.828 1.00 87.50 203 TYR A N 1
ATOM 1683 C CA . TYR A 1 203 ? -4.302 -3.810 -13.611 1.00 87.50 203 TYR A CA 1
ATOM 1684 C C . TYR A 1 203 ? -3.705 -4.308 -14.928 1.00 87.50 203 TYR A C 1
ATOM 1686 O O . TYR A 1 203 ? -3.798 -3.608 -15.922 1.00 87.50 203 TYR A O 1
ATOM 1694 N N . TYR A 1 204 ? -3.106 -5.498 -14.958 1.00 91.12 204 TYR A N 1
ATOM 1695 C CA . TYR A 1 204 ? -2.537 -6.064 -16.185 1.00 91.12 204 TYR A CA 1
ATOM 1696 C C . TYR A 1 204 ? -3.587 -6.259 -17.275 1.00 91.12 204 TYR A C 1
ATOM 1698 O O . TYR A 1 204 ? -3.327 -5.951 -18.431 1.00 91.12 204 TYR A O 1
ATOM 1706 N N . ASN A 1 205 ? -4.797 -6.663 -16.892 1.00 91.56 205 ASN A N 1
ATOM 1707 C CA . ASN A 1 205 ? -5.901 -6.833 -17.829 1.00 91.56 205 ASN A CA 1
ATOM 1708 C C . ASN A 1 205 ? -6.427 -5.507 -18.413 1.00 91.56 205 ASN A C 1
ATOM 1710 O O . ASN A 1 205 ? -7.177 -5.555 -19.381 1.00 91.56 205 ASN A O 1
ATOM 1714 N N . LEU A 1 206 ? -6.067 -4.348 -17.842 1.00 89.88 206 LEU A N 1
ATOM 1715 C CA . LEU A 1 206 ? -6.433 -3.031 -18.384 1.00 89.88 206 LEU A CA 1
ATOM 1716 C C . LEU A 1 206 ? -5.538 -2.607 -19.558 1.00 89.88 206 LEU A C 1
ATOM 1718 O O . LEU A 1 206 ? -5.878 -1.680 -20.283 1.00 89.88 206 LEU A O 1
ATOM 1722 N N . TYR A 1 207 ? -4.380 -3.247 -19.728 1.00 91.69 207 TYR A N 1
ATOM 1723 C CA . TYR A 1 207 ? -3.420 -2.897 -20.773 1.00 91.69 207 TYR A CA 1
ATOM 1724 C C . TYR A 1 207 ? -3.828 -3.512 -22.122 1.00 91.69 207 TYR A C 1
ATOM 1726 O O . TYR A 1 207 ? -4.478 -4.559 -22.138 1.00 91.69 207 TYR A O 1
ATOM 1734 N N . PRO A 1 208 ? -3.399 -2.947 -23.265 1.00 94.44 208 PRO A N 1
ATOM 1735 C CA . PRO A 1 208 ? -3.565 -3.591 -24.569 1.00 94.44 208 PRO A CA 1
ATOM 1736 C C . PRO A 1 208 ? -2.928 -4.989 -24.606 1.00 94.44 208 PRO A C 1
ATOM 1738 O O . PRO A 1 208 ? -1.864 -5.201 -24.016 1.00 94.44 208 PRO A O 1
ATOM 1741 N N . LYS A 1 209 ? -3.551 -5.944 -25.316 1.00 94.44 209 LYS A N 1
ATOM 1742 C CA . LYS A 1 209 ? -3.089 -7.349 -25.381 1.00 94.44 209 LYS A CA 1
ATOM 1743 C C . LYS A 1 209 ? -1.638 -7.481 -25.858 1.00 94.44 209 LYS A C 1
ATOM 1745 O O . LYS A 1 209 ? -0.868 -8.238 -25.281 1.00 94.44 209 LYS A O 1
ATOM 1750 N N . GLU A 1 210 ? -1.243 -6.683 -26.842 1.00 93.50 210 GLU A N 1
ATOM 1751 C CA . GLU A 1 210 ? 0.125 -6.680 -27.372 1.00 93.50 210 GLU A CA 1
ATOM 1752 C C . GLU A 1 210 ? 1.158 -6.303 -26.299 1.00 93.50 210 GLU A C 1
ATOM 1754 O O . GLU A 1 210 ? 2.195 -6.952 -26.150 1.00 93.50 210 GLU A O 1
ATOM 1759 N N . LEU A 1 211 ? 0.857 -5.289 -25.479 1.00 93.38 211 LEU A N 1
ATOM 1760 C CA . LEU A 1 211 ? 1.734 -4.889 -24.380 1.00 93.38 211 LEU A CA 1
ATOM 1761 C C . LEU A 1 211 ? 1.693 -5.900 -23.227 1.00 93.38 211 LEU A C 1
ATOM 1763 O O . LEU A 1 211 ? 2.715 -6.130 -22.582 1.00 93.38 211 LEU A O 1
ATOM 1767 N N . GLN A 1 212 ? 0.549 -6.537 -22.971 1.00 94.12 212 GLN A N 1
ATOM 1768 C CA . GLN A 1 212 ? 0.459 -7.638 -22.011 1.00 94.12 212 GLN A CA 1
ATOM 1769 C C . GLN A 1 212 ? 1.462 -8.756 -22.355 1.00 94.12 212 GLN A C 1
ATOM 1771 O O . GLN A 1 212 ? 2.243 -9.164 -21.485 1.00 94.12 212 GLN A O 1
ATOM 1776 N N . GLU A 1 213 ? 1.485 -9.200 -23.613 1.00 93.38 213 GLU A N 1
ATOM 1777 C CA . GLU A 1 213 ? 2.406 -10.230 -24.115 1.00 93.38 213 GLU A CA 1
ATOM 1778 C C . GLU A 1 213 ? 3.863 -9.756 -24.109 1.00 93.38 213 GLU A C 1
ATOM 1780 O O . GLU A 1 213 ? 4.763 -10.481 -23.680 1.00 93.38 213 GLU A O 1
ATOM 1785 N N . LEU A 1 214 ? 4.112 -8.504 -24.500 1.00 94.12 214 LEU A N 1
ATOM 1786 C CA . LEU A 1 214 ? 5.460 -7.948 -24.477 1.00 94.12 214 LEU A CA 1
ATOM 1787 C C . LEU A 1 214 ? 6.022 -7.871 -23.049 1.00 94.12 214 LEU A C 1
ATOM 1789 O O . LEU A 1 214 ? 7.180 -8.224 -22.830 1.00 94.12 214 LEU A O 1
ATOM 1793 N N . ARG A 1 215 ? 5.216 -7.455 -22.062 1.00 94.12 215 ARG A N 1
ATOM 1794 C CA . ARG A 1 215 ? 5.644 -7.318 -20.656 1.00 94.12 215 ARG A CA 1
ATOM 1795 C C . ARG A 1 215 ? 6.121 -8.631 -20.055 1.00 94.12 215 ARG A C 1
ATOM 1797 O O . ARG A 1 215 ? 7.120 -8.629 -19.339 1.00 94.12 215 ARG A O 1
ATOM 1804 N N . ILE A 1 216 ? 5.424 -9.735 -20.323 1.00 94.00 216 ILE A N 1
ATOM 1805 C CA . ILE A 1 216 ? 5.766 -11.033 -19.724 1.00 94.00 216 ILE A CA 1
ATOM 1806 C C . ILE A 1 216 ? 7.077 -11.606 -20.271 1.00 94.00 216 ILE A C 1
ATOM 1808 O O . ILE A 1 216 ? 7.681 -12.444 -19.606 1.00 94.00 216 ILE A O 1
ATOM 1812 N N . ASN A 1 217 ? 7.576 -11.110 -21.405 1.00 94.62 217 ASN A N 1
ATOM 1813 C CA . ASN A 1 217 ? 8.881 -11.495 -21.949 1.00 94.62 217 ASN A CA 1
ATOM 1814 C C . ASN A 1 217 ? 10.068 -10.860 -21.206 1.00 94.62 217 ASN A C 1
ATOM 1816 O O . ASN A 1 217 ? 11.218 -11.180 -21.497 1.00 94.62 217 ASN A O 1
ATOM 1820 N N . PHE A 1 218 ? 9.819 -9.965 -20.244 1.00 93.88 218 PHE A N 1
ATOM 1821 C CA . PHE A 1 218 ? 10.869 -9.314 -19.465 1.00 93.88 218 PHE A CA 1
ATOM 1822 C C . PHE A 1 218 ? 10.611 -9.427 -17.964 1.00 93.88 218 PHE A C 1
ATOM 1824 O O . PHE A 1 218 ? 9.476 -9.441 -17.489 1.00 93.88 218 PHE A O 1
ATOM 1831 N N . LYS A 1 219 ? 11.691 -9.485 -17.179 1.00 94.31 219 LYS A N 1
ATOM 1832 C CA . LYS A 1 219 ? 11.581 -9.348 -15.725 1.00 94.31 219 LYS A CA 1
ATOM 1833 C C . LYS A 1 219 ? 11.119 -7.925 -15.370 1.00 94.31 219 LYS A C 1
ATOM 1835 O O . LYS A 1 219 ? 11.680 -6.966 -15.922 1.00 94.31 219 LYS A O 1
ATOM 1840 N N . PRO A 1 220 ? 10.151 -7.771 -14.445 1.00 95.06 220 PRO A N 1
ATOM 1841 C CA . PRO A 1 220 ? 9.783 -6.467 -13.901 1.00 95.06 220 PRO A CA 1
ATOM 1842 C C . PRO A 1 220 ? 10.967 -5.769 -13.225 1.00 95.06 220 PRO A C 1
ATOM 1844 O O . PRO A 1 220 ? 11.962 -6.418 -12.909 1.00 95.06 220 PRO A O 1
ATOM 1847 N N . GLY A 1 221 ? 10.857 -4.464 -12.979 1.00 92.94 221 GLY A N 1
ATOM 1848 C CA . GLY A 1 221 ? 11.907 -3.660 -12.354 1.00 92.94 221 GLY A CA 1
ATOM 1849 C C . GLY A 1 221 ? 11.498 -2.950 -11.067 1.00 92.94 221 GLY A C 1
ATOM 1850 O O . GLY A 1 221 ? 10.332 -2.588 -10.894 1.00 92.94 221 GLY A O 1
ATOM 1851 N N . LEU A 1 222 ? 12.489 -2.707 -10.201 1.00 90.25 222 LEU A N 1
ATOM 1852 C 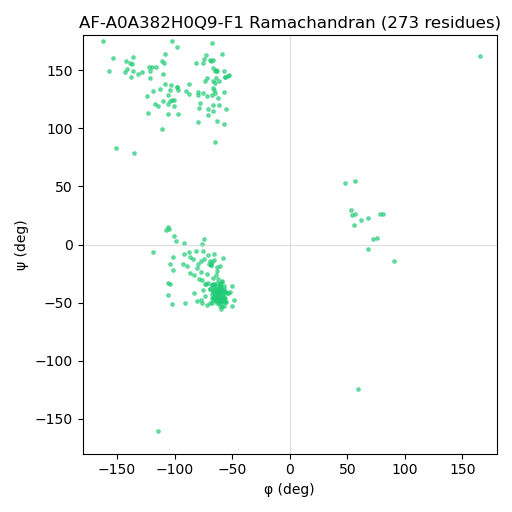CA . LEU A 1 222 ? 12.394 -1.779 -9.066 1.00 90.25 222 LEU A CA 1
ATOM 1853 C C . LEU A 1 222 ? 12.168 -0.338 -9.537 1.00 90.25 222 LEU A C 1
ATOM 1855 O O . LEU A 1 222 ? 11.361 0.379 -8.950 1.00 90.25 222 LEU A O 1
ATOM 1859 N N . ILE A 1 223 ? 12.858 0.058 -10.612 1.00 90.88 223 ILE A N 1
ATOM 1860 C CA . ILE A 1 223 ? 12.791 1.387 -11.225 1.00 90.88 223 ILE A CA 1
ATOM 1861 C C . ILE A 1 223 ? 12.111 1.276 -12.601 1.00 90.88 223 ILE A C 1
ATOM 1863 O O . ILE A 1 223 ? 12.740 0.875 -13.588 1.00 90.88 223 ILE A O 1
ATOM 1867 N N . PRO A 1 224 ? 10.811 1.606 -12.666 1.00 91.69 224 PRO A N 1
ATOM 1868 C CA . PRO A 1 224 ? 10.044 1.720 -13.898 1.00 91.69 224 PRO A CA 1
ATOM 1869 C C . PRO A 1 224 ? 10.504 2.818 -14.858 1.00 91.69 224 PRO A C 1
ATOM 1871 O O . PRO A 1 224 ? 10.942 3.880 -14.412 1.00 91.69 224 PRO A O 1
ATOM 1874 N N . PRO A 1 225 ? 10.312 2.617 -16.177 1.00 90.94 225 PRO A N 1
ATOM 1875 C CA . PRO A 1 225 ? 10.674 3.603 -17.191 1.00 90.94 225 PRO A CA 1
ATOM 1876 C C . PRO A 1 225 ? 9.878 4.907 -17.085 1.00 90.94 225 PRO A C 1
ATOM 1878 O O . PRO A 1 225 ? 10.404 5.966 -17.414 1.00 90.94 225 PRO A O 1
ATOM 1881 N N . TYR A 1 226 ? 8.663 4.866 -16.535 1.00 88.88 226 TYR A N 1
ATOM 1882 C CA . TYR A 1 226 ? 7.865 6.071 -16.323 1.00 88.88 226 TYR A CA 1
ATOM 1883 C C . TYR A 1 226 ? 8.523 7.063 -15.342 1.00 88.88 226 TYR A C 1
ATOM 1885 O O . TYR A 1 226 ? 8.188 8.239 -15.367 1.00 88.88 226 TYR A O 1
ATOM 1893 N N . TYR A 1 227 ? 9.474 6.651 -14.487 1.00 87.25 227 TYR A N 1
ATOM 1894 C CA . TYR A 1 227 ? 10.238 7.612 -13.673 1.00 87.25 227 TYR A CA 1
ATOM 1895 C C . TYR A 1 227 ? 11.239 8.421 -14.507 1.00 87.25 227 TYR A C 1
ATOM 1897 O O . TYR A 1 227 ? 11.589 9.538 -14.131 1.00 87.25 227 TYR A O 1
ATOM 1905 N N . ALA A 1 228 ? 11.692 7.875 -15.636 1.00 88.81 228 ALA A N 1
ATOM 1906 C CA . ALA A 1 228 ? 12.536 8.587 -16.587 1.00 88.81 228 ALA A CA 1
ATOM 1907 C C . ALA A 1 228 ? 11.703 9.463 -17.535 1.00 88.81 228 ALA A C 1
ATOM 1909 O O . ALA A 1 228 ? 12.095 10.592 -17.812 1.00 88.81 228 ALA A O 1
ATOM 1910 N N . ASP A 1 229 ? 10.568 8.943 -18.006 1.00 88.31 229 ASP A N 1
ATOM 1911 C CA . ASP A 1 229 ? 9.751 9.601 -19.032 1.00 88.31 229 ASP A CA 1
ATOM 1912 C C . ASP A 1 229 ? 8.692 10.561 -18.448 1.00 88.31 229 ASP A C 1
ATOM 1914 O O . ASP A 1 229 ? 8.212 11.430 -19.164 1.00 88.31 229 ASP A O 1
ATOM 1918 N N . MET A 1 230 ? 8.352 10.429 -17.159 1.00 87.06 230 MET A N 1
ATOM 1919 C CA . MET A 1 230 ? 7.366 11.241 -16.421 1.00 87.06 230 MET A CA 1
ATOM 1920 C C . MET A 1 230 ? 6.010 11.435 -17.140 1.00 87.06 230 MET A C 1
ATOM 1922 O O . MET A 1 230 ? 5.553 12.571 -17.266 1.00 87.06 230 MET A O 1
ATOM 1926 N N . PRO A 1 231 ? 5.343 10.350 -17.583 1.00 86.12 231 PRO A N 1
ATOM 1927 C CA . PRO A 1 231 ? 4.037 10.436 -18.227 1.00 86.12 231 PRO A CA 1
ATOM 1928 C C . PRO A 1 231 ? 2.954 10.923 -17.252 1.00 86.12 231 PRO A C 1
ATOM 1930 O O . PRO A 1 231 ? 3.019 10.674 -16.041 1.00 86.12 231 PRO A O 1
ATOM 1933 N N . THR A 1 232 ? 1.937 11.579 -17.799 1.00 82.94 232 THR A N 1
ATOM 1934 C CA . THR A 1 232 ? 0.806 12.165 -17.069 1.00 82.94 232 THR A CA 1
ATOM 1935 C C . THR A 1 232 ? -0.481 11.358 -17.220 1.00 82.94 232 THR A C 1
ATOM 1937 O O . THR A 1 232 ? -1.255 11.263 -16.266 1.00 82.94 232 THR A O 1
ATOM 1940 N N . THR A 1 233 ? -0.689 10.724 -18.376 1.00 86.81 233 THR A N 1
ATOM 1941 C CA . THR A 1 233 ? -1.887 9.930 -18.688 1.00 86.81 233 THR A CA 1
ATOM 1942 C C . THR A 1 233 ? -1.589 8.430 -18.729 1.00 86.81 233 THR A C 1
ATOM 1944 O O . THR A 1 233 ? -0.437 7.996 -18.785 1.00 86.81 233 THR A O 1
ATOM 1947 N N . PHE A 1 234 ? -2.639 7.604 -18.678 1.00 86.06 234 PHE A N 1
ATOM 1948 C CA . PHE A 1 234 ? -2.489 6.152 -18.802 1.00 86.06 234 PHE A CA 1
ATOM 1949 C C . PHE A 1 234 ? -1.914 5.748 -20.165 1.00 86.06 234 PHE A C 1
ATOM 1951 O O . PHE A 1 234 ? -1.042 4.881 -20.225 1.00 86.06 234 PHE A O 1
ATOM 1958 N N . ASP A 1 235 ? -2.344 6.413 -21.233 1.00 88.94 235 ASP A N 1
ATOM 1959 C CA . ASP A 1 235 ? -1.874 6.127 -22.588 1.00 88.94 235 ASP A CA 1
ATOM 1960 C C . ASP A 1 235 ? -0.384 6.470 -22.737 1.00 88.94 235 ASP A C 1
ATOM 1962 O O . ASP A 1 235 ? 0.395 5.655 -23.230 1.00 88.94 235 ASP A O 1
ATOM 1966 N N . GLU A 1 236 ? 0.070 7.587 -22.159 1.00 90.69 236 GLU A N 1
ATOM 1967 C CA . GLU A 1 236 ? 1.499 7.928 -22.111 1.00 90.69 236 GLU A CA 1
ATOM 1968 C C . GLU A 1 236 ? 2.329 6.913 -21.298 1.00 90.69 236 GLU A C 1
ATOM 1970 O O . GLU A 1 236 ? 3.492 6.645 -21.625 1.00 90.69 236 GLU A O 1
ATOM 1975 N N . ILE A 1 237 ? 1.757 6.313 -20.242 1.00 90.38 237 ILE A N 1
ATOM 1976 C CA . ILE A 1 237 ? 2.409 5.217 -19.500 1.00 90.38 237 ILE A CA 1
ATOM 1977 C C . ILE A 1 237 ? 2.571 3.994 -20.406 1.00 90.38 237 ILE A C 1
ATOM 1979 O O . ILE A 1 237 ? 3.655 3.405 -20.444 1.00 90.38 237 ILE A O 1
ATOM 1983 N N . VAL A 1 238 ? 1.517 3.620 -21.135 1.00 91.81 238 VAL A N 1
ATOM 1984 C CA . VAL A 1 238 ? 1.534 2.503 -22.091 1.00 91.81 238 VAL A CA 1
ATOM 1985 C C . VAL A 1 238 ? 2.614 2.731 -23.150 1.00 91.81 238 VAL A C 1
ATOM 1987 O O . VAL A 1 238 ? 3.467 1.863 -23.351 1.00 91.81 238 VAL A O 1
ATOM 1990 N N . GLU A 1 239 ? 2.659 3.917 -23.755 1.00 93.00 239 GLU A N 1
ATOM 1991 C CA . GLU A 1 239 ? 3.664 4.280 -24.759 1.00 93.00 239 GLU A CA 1
ATOM 1992 C C . GLU A 1 239 ? 5.097 4.270 -24.205 1.00 93.00 239 GLU A C 1
ATOM 1994 O O . GLU A 1 239 ? 6.019 3.757 -24.850 1.00 93.00 239 GLU A O 1
ATOM 1999 N N . SER A 1 240 ? 5.299 4.804 -22.994 1.00 93.69 240 SER A N 1
ATOM 2000 C CA . SER A 1 240 ? 6.596 4.776 -22.305 1.00 93.69 240 SER A CA 1
ATOM 2001 C C . SER A 1 240 ? 7.083 3.345 -22.074 1.00 93.69 240 SER A C 1
ATOM 2003 O O . SER A 1 240 ? 8.247 3.029 -22.353 1.00 93.69 240 SER A O 1
ATOM 2005 N N . GLU A 1 241 ? 6.197 2.455 -21.616 1.00 94.50 241 GLU A N 1
ATOM 2006 C CA . GLU A 1 241 ? 6.538 1.052 -21.398 1.00 94.50 241 GLU A CA 1
ATOM 2007 C C . GLU A 1 241 ? 6.857 0.326 -22.715 1.00 94.50 241 GLU A C 1
ATOM 2009 O O . GLU A 1 241 ? 7.878 -0.365 -22.773 1.00 94.50 241 GLU A O 1
ATOM 2014 N N . VAL A 1 242 ? 6.066 0.518 -23.781 1.00 94.88 242 VAL A N 1
ATOM 2015 C CA . VAL A 1 242 ? 6.342 -0.065 -25.113 1.00 94.88 242 VAL A CA 1
ATOM 2016 C C . VAL A 1 242 ? 7.717 0.368 -25.614 1.00 94.88 242 VAL A C 1
ATOM 2018 O O . VAL A 1 242 ? 8.559 -0.479 -25.930 1.00 94.88 242 VAL A O 1
ATOM 2021 N N . ARG A 1 243 ? 7.980 1.681 -25.620 1.00 94.94 243 ARG A N 1
ATOM 2022 C CA . ARG A 1 243 ? 9.243 2.263 -26.093 1.00 94.94 243 ARG A CA 1
ATOM 2023 C C . ARG A 1 243 ? 10.443 1.718 -25.324 1.00 94.94 243 ARG A C 1
ATOM 2025 O O . ARG A 1 243 ? 11.470 1.389 -25.923 1.00 94.94 243 ARG A O 1
ATOM 2032 N N . TYR A 1 244 ? 10.327 1.617 -24.002 1.00 96.00 244 TYR A N 1
ATOM 2033 C CA . TYR A 1 244 ? 11.379 1.052 -23.164 1.00 96.00 244 TYR A CA 1
ATOM 2034 C C . TYR A 1 244 ? 11.623 -0.431 -23.476 1.00 96.00 244 TYR A C 1
ATOM 2036 O O . TYR A 1 244 ? 12.775 -0.835 -23.643 1.00 96.00 244 TYR A O 1
ATOM 2044 N N . LEU A 1 245 ? 10.565 -1.244 -23.572 1.00 95.62 245 LEU A N 1
ATOM 2045 C CA . LEU A 1 245 ? 10.686 -2.686 -23.810 1.00 95.62 245 LEU A CA 1
ATOM 2046 C C . LEU A 1 245 ? 11.259 -3.002 -25.199 1.00 95.62 245 LEU A C 1
ATOM 2048 O O . LEU A 1 245 ? 12.111 -3.884 -25.312 1.00 95.62 245 LEU A O 1
ATOM 2052 N N . GLN A 1 246 ? 10.869 -2.249 -26.231 1.00 95.06 246 GLN A N 1
ATOM 2053 C CA . GLN A 1 246 ? 11.437 -2.373 -27.578 1.00 95.06 246 GLN A CA 1
ATOM 2054 C C . GLN A 1 246 ? 12.941 -2.058 -27.585 1.00 95.06 246 GLN A C 1
ATOM 2056 O O . GLN A 1 246 ? 13.743 -2.894 -27.998 1.00 95.06 246 GLN A O 1
ATOM 2061 N N . LYS A 1 247 ? 13.355 -0.922 -27.006 1.00 94.88 247 LYS A N 1
ATOM 2062 C CA . LYS A 1 247 ? 14.784 -0.565 -26.889 1.00 94.88 247 LYS A CA 1
ATOM 2063 C C . LYS A 1 247 ? 15.575 -1.571 -26.053 1.00 94.88 247 LYS A C 1
ATOM 2065 O O . LYS A 1 247 ? 16.723 -1.888 -26.365 1.00 94.88 247 LYS A O 1
ATOM 2070 N N . LYS A 1 248 ? 14.959 -2.111 -24.998 1.00 94.00 248 LYS A N 1
ATOM 2071 C CA . LYS A 1 248 ? 15.563 -3.145 -24.149 1.00 94.00 248 LYS A CA 1
ATOM 2072 C C . LYS A 1 248 ? 15.786 -4.453 -24.907 1.00 94.00 248 LYS A C 1
ATOM 2074 O O . LYS A 1 248 ? 16.778 -5.121 -24.627 1.00 94.00 248 LYS A O 1
ATOM 2079 N N . LYS A 1 249 ? 14.900 -4.805 -25.846 1.00 93.81 249 LYS A N 1
ATOM 2080 C CA . LYS A 1 249 ? 15.050 -5.982 -26.714 1.00 93.81 249 LYS A CA 1
ATOM 2081 C C . LYS A 1 249 ? 16.309 -5.883 -27.581 1.00 93.81 249 LYS A C 1
ATOM 2083 O O . LYS A 1 249 ? 17.012 -6.873 -27.727 1.00 93.81 249 LYS A O 1
ATOM 2088 N N . GLU A 1 250 ? 16.603 -4.695 -28.108 1.00 94.00 250 GLU A N 1
ATOM 2089 C CA . GLU A 1 250 ? 17.770 -4.451 -28.969 1.00 94.00 250 GLU A CA 1
ATOM 2090 C C . GLU A 1 250 ? 19.070 -4.269 -28.175 1.00 94.00 250 GLU A C 1
ATOM 2092 O O . GLU A 1 250 ? 20.098 -4.862 -28.494 1.00 94.00 250 GLU A O 1
ATOM 2097 N N . LYS A 1 251 ? 19.042 -3.414 -27.142 1.00 94.19 251 LYS A N 1
ATOM 2098 C CA . LYS A 1 251 ? 20.225 -3.003 -26.370 1.00 94.19 251 LYS A CA 1
ATOM 2099 C C . LYS A 1 251 ? 19.916 -3.035 -24.870 1.00 94.19 251 LYS A C 1
ATOM 2101 O O . LYS A 1 251 ? 19.685 -1.979 -24.269 1.00 94.19 251 LYS A O 1
ATOM 2106 N N . PRO A 1 252 ? 19.924 -4.215 -24.227 1.00 91.25 252 PRO A N 1
ATOM 2107 C CA . PRO A 1 252 ? 19.431 -4.377 -22.859 1.00 91.25 252 PRO A CA 1
ATOM 2108 C C . PRO A 1 252 ? 20.237 -3.582 -21.823 1.00 91.25 252 PRO A C 1
ATOM 2110 O O . PRO A 1 252 ? 19.654 -2.918 -20.967 1.00 91.25 252 PRO A O 1
ATOM 2113 N N . ILE A 1 253 ? 21.570 -3.616 -21.905 1.00 91.75 253 ILE A N 1
ATOM 2114 C CA . ILE A 1 253 ? 22.458 -2.980 -20.917 1.00 91.75 253 ILE A CA 1
ATOM 2115 C C . ILE A 1 253 ? 22.406 -1.454 -21.050 1.00 91.75 253 ILE A C 1
ATOM 2117 O O . ILE A 1 253 ? 22.124 -0.754 -20.079 1.00 91.75 253 ILE A O 1
ATOM 2121 N N . ILE A 1 254 ? 22.606 -0.947 -22.271 1.00 94.19 254 ILE A N 1
ATOM 2122 C CA . ILE A 1 254 ? 22.633 0.493 -22.563 1.00 94.19 254 ILE A CA 1
ATOM 2123 C C . ILE A 1 254 ? 21.283 1.132 -22.220 1.00 94.19 254 ILE A C 1
ATOM 2125 O O . ILE A 1 254 ? 21.242 2.160 -21.545 1.00 94.19 254 ILE A O 1
ATOM 2129 N N . THR A 1 255 ? 20.173 0.500 -22.618 1.00 93.62 255 THR A N 1
ATOM 2130 C CA . THR A 1 255 ? 18.828 1.017 -22.328 1.00 93.62 255 THR A CA 1
ATOM 2131 C C . THR A 1 255 ? 18.582 1.101 -20.826 1.00 93.62 255 THR A C 1
ATOM 2133 O O . THR A 1 255 ? 18.127 2.136 -20.341 1.00 93.62 255 THR A O 1
ATOM 2136 N N . ASN A 1 256 ? 18.927 0.056 -20.064 1.00 93.88 256 ASN A N 1
ATOM 2137 C CA . ASN A 1 256 ? 18.768 0.080 -18.609 1.00 93.88 256 ASN A CA 1
ATOM 2138 C C . ASN A 1 256 ? 19.597 1.193 -17.961 1.00 93.88 256 ASN A C 1
ATOM 2140 O O . ASN A 1 256 ? 19.082 1.879 -17.086 1.00 93.88 256 ASN A O 1
ATOM 2144 N N . MET A 1 257 ? 20.841 1.394 -18.399 1.00 94.25 257 MET A N 1
ATOM 2145 C CA . MET A 1 257 ? 21.715 2.434 -17.855 1.00 94.25 257 MET A CA 1
ATOM 2146 C C . MET A 1 257 ? 21.166 3.841 -18.127 1.00 94.25 257 MET A C 1
ATOM 2148 O O . MET A 1 257 ? 21.086 4.654 -17.208 1.00 94.25 257 MET A O 1
ATOM 2152 N N . ILE A 1 258 ? 20.713 4.112 -19.356 1.00 94.06 258 ILE A N 1
ATOM 2153 C CA . ILE A 1 258 ? 20.110 5.405 -19.720 1.00 94.06 258 ILE A CA 1
ATOM 2154 C C . ILE A 1 258 ? 18.874 5.682 -18.858 1.00 94.06 258 ILE A C 1
ATOM 2156 O O . ILE A 1 258 ? 18.745 6.762 -18.280 1.00 94.06 258 ILE A O 1
ATOM 2160 N N . TYR A 1 259 ? 17.970 4.705 -18.754 1.00 94.75 259 TYR A N 1
ATOM 2161 C CA . TYR A 1 259 ? 16.745 4.857 -17.970 1.00 94.75 259 TYR A CA 1
ATOM 2162 C C . TYR A 1 259 ? 17.023 4.968 -16.468 1.00 94.75 259 TYR A C 1
ATOM 2164 O O . TYR A 1 259 ? 16.347 5.738 -15.791 1.00 94.75 259 TYR A O 1
ATOM 2172 N N . PHE A 1 260 ? 18.036 4.265 -15.954 1.00 94.44 260 PHE A N 1
ATOM 2173 C CA . PHE A 1 260 ? 18.468 4.379 -14.563 1.00 94.44 260 PHE A CA 1
ATOM 2174 C C . PHE A 1 260 ? 18.928 5.798 -14.228 1.00 94.44 260 PHE A C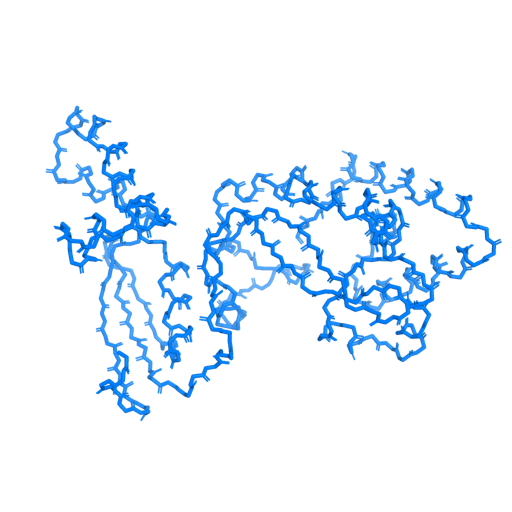 1
ATOM 2176 O O . PHE A 1 260 ? 18.421 6.396 -13.282 1.00 94.44 260 PHE A O 1
ATOM 2183 N N . VAL A 1 261 ? 19.849 6.351 -15.026 1.00 93.19 261 VAL A N 1
ATOM 2184 C CA . VAL A 1 261 ? 20.404 7.693 -14.797 1.00 93.19 261 VAL A CA 1
ATOM 2185 C C . VAL A 1 261 ? 19.309 8.752 -14.898 1.00 93.19 261 VAL A C 1
ATOM 2187 O O . VAL A 1 261 ? 19.185 9.587 -14.005 1.00 93.19 261 VAL A O 1
ATOM 2190 N N . LYS A 1 262 ? 18.460 8.678 -15.932 1.00 92.50 262 LYS A N 1
ATOM 2191 C CA . LYS A 1 262 ? 17.325 9.600 -16.087 1.00 92.50 262 LYS A CA 1
ATOM 2192 C C . LYS A 1 262 ? 16.357 9.532 -14.907 1.00 92.50 262 LYS A C 1
ATOM 2194 O O . LYS A 1 262 ? 15.995 10.567 -14.356 1.00 92.50 262 LYS A O 1
ATOM 2199 N N . ALA A 1 263 ? 15.966 8.326 -14.494 1.00 90.62 263 ALA A N 1
ATOM 2200 C CA . ALA A 1 263 ? 15.075 8.149 -13.354 1.00 90.62 263 ALA A CA 1
ATOM 2201 C C . ALA A 1 263 ? 15.700 8.692 -12.061 1.00 90.62 263 ALA A C 1
ATOM 2203 O O . ALA A 1 263 ? 15.020 9.373 -11.302 1.00 90.62 263 ALA A O 1
ATOM 2204 N N . LEU A 1 264 ? 16.992 8.447 -11.826 1.00 88.25 264 LEU A N 1
ATOM 2205 C CA . LEU A 1 264 ? 17.698 8.923 -10.636 1.00 88.25 264 LEU A CA 1
ATOM 2206 C C . LEU A 1 264 ? 17.755 10.457 -10.582 1.00 88.25 264 LEU A C 1
ATOM 2208 O O . LEU A 1 264 ? 17.452 11.036 -9.539 1.00 88.25 264 LEU A O 1
ATOM 2212 N N . ILE A 1 265 ? 18.049 11.116 -11.708 1.00 88.00 265 ILE A N 1
ATOM 2213 C CA . ILE A 1 265 ? 18.015 12.584 -11.816 1.00 88.00 265 ILE A CA 1
ATOM 2214 C C . ILE A 1 265 ? 16.607 13.109 -11.506 1.00 88.00 265 ILE A C 1
ATOM 2216 O O . ILE A 1 265 ? 16.456 13.991 -10.662 1.00 88.00 265 ILE A O 1
ATOM 2220 N N . ASN A 1 266 ? 15.568 12.531 -12.111 1.00 88.38 266 ASN A N 1
ATOM 2221 C CA . ASN A 1 266 ? 14.189 12.979 -11.898 1.00 88.38 266 ASN A CA 1
ATOM 2222 C C . ASN A 1 266 ? 13.701 12.744 -10.457 1.00 88.38 266 ASN A C 1
ATOM 2224 O O . ASN A 1 266 ? 12.942 13.550 -9.915 1.00 88.38 266 ASN A O 1
ATOM 2228 N N . ILE A 1 267 ? 14.127 11.651 -9.818 1.00 82.56 267 ILE A N 1
ATOM 2229 C CA . ILE A 1 267 ? 13.781 11.344 -8.423 1.00 82.56 267 ILE A CA 1
ATOM 2230 C C . ILE A 1 267 ? 14.430 12.356 -7.470 1.00 82.56 267 ILE A C 1
ATOM 2232 O O . ILE A 1 267 ? 13.771 12.822 -6.537 1.00 82.56 267 ILE A O 1
ATOM 2236 N N . ILE A 1 268 ? 15.695 12.716 -7.710 1.00 80.19 268 ILE A N 1
ATOM 2237 C CA . ILE A 1 268 ? 16.454 13.633 -6.848 1.00 80.19 268 ILE A CA 1
ATOM 2238 C C . ILE A 1 268 ? 16.035 15.092 -7.075 1.00 80.19 268 ILE A C 1
ATOM 2240 O O . ILE A 1 268 ? 15.766 15.801 -6.107 1.00 80.19 268 ILE A O 1
ATOM 2244 N N . PHE A 1 269 ? 15.952 15.534 -8.333 1.00 79.00 269 PHE A N 1
ATOM 2245 C CA . PHE A 1 269 ? 15.819 16.954 -8.682 1.00 79.00 269 PHE A CA 1
ATOM 2246 C C . PHE A 1 269 ? 14.407 17.359 -9.115 1.00 79.00 269 PHE A C 1
ATOM 2248 O O . PHE A 1 269 ? 13.968 18.461 -8.802 1.00 79.00 269 PHE A O 1
ATOM 2255 N N . SER A 1 270 ? 13.665 16.476 -9.786 1.00 71.81 270 SER A N 1
ATOM 2256 C CA . SER A 1 270 ? 12.336 16.792 -10.345 1.00 71.81 270 SER A CA 1
ATOM 2257 C C . SER A 1 270 ? 11.176 16.318 -9.464 1.00 71.81 270 SER A C 1
ATOM 2259 O O . SER A 1 270 ? 10.008 16.463 -9.820 1.00 71.81 270 SER A O 1
ATOM 2261 N N . GLY A 1 271 ? 11.472 15.741 -8.294 1.00 67.06 271 GLY A N 1
ATOM 2262 C CA . GLY A 1 271 ? 10.459 15.300 -7.337 1.00 67.06 271 GLY A CA 1
ATOM 2263 C C . GLY A 1 271 ? 9.6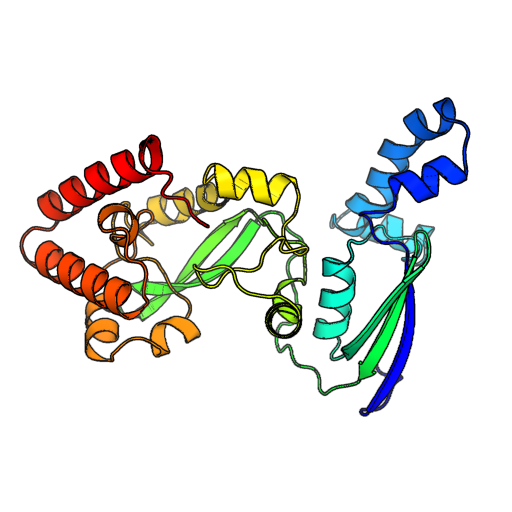20 14.108 -7.810 1.00 67.06 271 GLY A C 1
ATOM 2264 O O . GLY A 1 271 ? 8.511 13.912 -7.294 1.00 67.06 271 GLY A O 1
ATOM 2265 N N . ALA A 1 272 ? 10.130 13.303 -8.751 1.00 66.00 272 ALA A N 1
ATOM 2266 C CA . ALA A 1 272 ? 9.494 12.056 -9.157 1.00 66.00 272 ALA A CA 1
ATOM 2267 C C . ALA A 1 272 ? 9.466 11.096 -7.956 1.00 66.00 272 ALA A C 1
ATOM 2269 O O . ALA A 1 272 ? 10.489 10.579 -7.515 1.00 66.00 272 ALA A O 1
ATOM 2270 N N . ARG A 1 273 ? 8.285 10.896 -7.363 1.00 65.25 273 ARG A N 1
ATOM 2271 C CA . ARG A 1 273 ? 8.101 10.066 -6.162 1.00 65.25 273 ARG A CA 1
ATOM 2272 C C . ARG A 1 273 ? 7.154 8.906 -6.440 1.00 65.25 273 ARG A C 1
ATOM 2274 O O . ARG A 1 273 ? 6.272 9.021 -7.290 1.00 65.25 273 ARG A O 1
ATOM 2281 N N . SER A 1 274 ? 7.310 7.799 -5.711 1.00 52.72 274 SER A N 1
ATOM 2282 C CA . SER A 1 274 ? 6.255 6.788 -5.563 1.00 52.72 274 SER A CA 1
ATOM 2283 C C . SER A 1 274 ? 5.104 7.465 -4.815 1.00 52.72 274 SER A C 1
ATOM 2285 O O . SER A 1 274 ? 5.110 7.557 -3.590 1.00 52.72 274 SER A O 1
ATOM 2287 N N . LYS A 1 275 ? 4.212 8.106 -5.573 1.00 49.12 275 LYS A N 1
ATOM 2288 C CA . LYS A 1 275 ? 3.059 8.853 -5.065 1.00 49.12 275 LYS A CA 1
ATOM 2289 C C . LYS A 1 275 ? 1.842 7.939 -5.075 1.00 49.12 275 LYS A C 1
ATOM 2291 O O . LYS A 1 275 ? 1.451 7.556 -6.201 1.00 49.12 275 LYS A O 1
#